Protein 6D4K (pdb70)

Solvent-accessible surface area: 11863 Å² total; per-residue (Å²): 241,51,67,38,51,69,58,17,79,2,71,161,35,59,91,1,0,0,8,13,15,0,19,0,42,5,82,49,84,9,98,70,97,78,67,47,120,36,0,31,167,48,1,90,15,128,14,79,57,82,17,84,24,133,56,85,53,102,83,57,41,28,0,29,14,47,12,69,125,96,4,55,28,121,33,70,0,99,3,34,4,35,113,78,70,18,44,0,92,6,12,50,18,1,21,0,40,0,5,36,81,110,36,5,0,32,0,17,38,67,58,91,77,64,27,38,116,116,77,120,90,63,67,113,83,55,48,144,88,79,56,106,6,41,4,5,0,0,0,5,91,128,78,68,80,3,68,78,24,99,33,28,1,76,45,58,87,114,74,28,82,24,34,0,72,72,48,66,13,75,68,136,52,128,109,21,45,155,46,73,0,36,11,0,2,72,4,8,85,170,18,17,16,1,6,0,0,69,127,10,54,115,13,1,8,108,110,26,50,15,34,6,14,0,4,0,7,91,94,18,3,61,55,0,26,102,32,4,47,53,0,1,3,0,41,2,81,132

Structure (mmCIF, N/CA/C/O backbone):
data_6D4K
#
_entry.id   6D4K
#
_cell.length_a   44.122
_cell.length_b   46.407
_cell.length_c   112.575
_cell.angle_alpha   90.000
_cell.angle_beta   90.000
_cell.angle_gamma   90.000
#
_symmetry.space_group_name_H-M   'P 21 21 21'
#
loop_
_entity.id
_entity.type
_entity.pdbx_description
1 polymer 'Probable L,D-transpeptidase 3'
2 non-polymer 'CALCIUM ION'
3 water water
#
loop_
_atom_site.group_PDB
_atom_site.id
_atom_site.type_symbol
_atom_site.label_atom_id
_atom_site.label_alt_id
_atom_site.label_comp_id
_atom_site.label_asym_id
_atom_site.label_entity_id
_atom_site.label_seq_id
_atom_site.pdbx_PDB_ins_code
_atom_site.Cartn_x
_atom_site.Cartn_y
_atom_site.Cartn_z
_atom_site.occupancy
_atom_site.B_iso_or_equiv
_atom_site.auth_seq_id
_atom_site.auth_comp_id
_atom_site.auth_asym_id
_atom_site.auth_atom_id
_atom_site.pdbx_PDB_model_num
ATOM 1 N N . TYR A 1 24 ? 16.629 6.952 9.457 1.00 50.25 3 TYR A N 1
ATOM 2 C CA . TYR A 1 24 ? 15.213 7.205 9.209 1.00 48.31 3 TYR A CA 1
ATOM 3 C C . TYR A 1 24 ? 14.940 7.549 7.745 1.00 45.26 3 TYR A C 1
ATOM 4 O O . TYR A 1 24 ? 14.008 8.295 7.430 1.00 42.70 3 TYR A O 1
ATOM 13 N N . GLY A 1 25 ? 15.758 6.986 6.853 1.00 41.52 4 GLY A N 1
ATOM 14 C CA . GLY A 1 25 ? 15.569 7.223 5.432 1.00 39.24 4 GLY A CA 1
ATOM 15 C C . GLY A 1 25 ? 14.294 6.612 4.886 1.00 38.95 4 GLY A C 1
ATOM 16 O O . GLY A 1 25 ? 13.751 7.091 3.884 1.00 46.70 4 GLY A O 1
ATOM 17 N N . PHE A 1 26 ? 13.797 5.552 5.525 1.00 29.90 5 PHE A N 1
ATOM 18 C CA . PHE A 1 26 ? 12.554 4.923 5.107 1.00 25.60 5 PHE A CA 1
ATOM 19 C C . PHE A 1 26 ? 11.372 5.327 5.979 1.00 26.27 5 PHE A C 1
ATOM 20 O O . PHE A 1 26 ? 10.360 4.621 5.999 1.00 27.52 5 PHE A O 1
ATOM 28 N N . ALA A 1 27 ? 11.475 6.457 6.685 1.00 23.40 6 ALA A N 1
ATOM 29 C CA . ALA A 1 27 ? 10.372 6.949 7.503 1.00 24.27 6 ALA A CA 1
ATOM 30 C C . ALA A 1 27 ? 9.128 7.165 6.650 1.00 22.07 6 ALA A C 1
ATOM 31 O O . ALA A 1 27 ? 9.175 7.842 5.618 1.00 21.63 6 ALA A O 1
ATOM 33 N N . VAL A 1 28 ? 8.009 6.609 7.100 1.00 23.13 7 VAL A N 1
ATOM 34 C CA . VAL A 1 28 ? 6.739 6.694 6.386 1.00 23.17 7 VAL A CA 1
ATOM 35 C C . VAL A 1 28 ? 5.935 7.878 6.911 1.00 24.08 7 VAL A C 1
ATOM 36 O O . VAL A 1 28 ? 5.613 7.952 8.104 1.00 28.09 7 VAL A O 1
ATOM 40 N N . ALA A 1 29 ? 5.586 8.795 6.010 1.00 23.87 8 ALA A N 1
ATOM 41 C CA . ALA A 1 29 ? 4.765 9.928 6.411 1.00 24.29 8 ALA A CA 1
ATOM 42 C C . ALA A 1 29 ? 3.313 9.505 6.566 1.00 23.01 8 ALA A C 1
ATOM 43 O O . ALA A 1 29 ? 2.654 9.863 7.553 1.00 25.38 8 ALA A O 1
ATOM 45 N N . SER A 1 30 ? 2.803 8.726 5.614 1.00 21.84 9 SER A N 1
ATOM 46 C CA . SER A 1 30 ? 1.376 8.444 5.586 1.00 22.00 9 SER A CA 1
ATOM 47 C C . SER A 1 30 ? 1.107 7.249 4.684 1.00 18.92 9 SER A C 1
ATOM 48 O O . SER A 1 30 ? 1.937 6.876 3.853 1.00 19.35 9 SER A O 1
ATOM 51 N N . VAL A 1 31 ? -0.091 6.682 4.845 1.00 18.73 10 VAL A N 1
ATOM 52 C CA . VAL A 1 31 ? -0.531 5.516 4.102 1.00 18.81 10 VAL A CA 1
ATOM 53 C C . VAL A 1 31 ? -1.960 5.747 3.646 1.00 19.31 10 VAL A C 1
ATOM 54 O O . VAL A 1 31 ? -2.775 6.298 4.398 1.00 20.81 10 VAL A O 1
ATOM 58 N N . LEU A 1 32 ? -2.266 5.315 2.420 1.00 18.09 11 LEU A N 1
ATOM 59 C CA . LEU A 1 32 ? -3.651 5.205 1.961 1.00 19.33 11 LEU A CA 1
ATOM 60 C C . LEU A 1 32 ? -3.936 3.723 1.776 1.00 18.33 11 LEU A C 1
ATOM 61 O O . LEU A 1 32 ? -3.045 2.977 1.368 1.00 18.64 11 LEU A O 1
ATOM 66 N N . PRO A 1 33 ? -5.178 3.277 2.044 1.00 17.55 12 PRO A N 1
ATOM 67 C CA . PRO A 1 33 ? -6.332 4.015 2.575 1.00 16.70 12 PRO A CA 1
ATOM 68 C C . PRO A 1 33 ? -6.094 4.604 3.981 1.00 18.04 12 PRO A C 1
ATOM 69 O O . PRO A 1 33 ? -5.323 4.030 4.762 1.00 19.25 12 PRO A O 1
ATOM 73 N N . THR A 1 34 ? -6.722 5.751 4.275 1.00 19.09 13 THR A N 1
ATOM 74 C CA . THR A 1 34 ? -6.666 6.296 5.624 1.00 20.21 13 THR A CA 1
ATOM 75 C C . THR A 1 34 ? -7.448 5.400 6.584 1.00 17.63 13 THR A C 1
ATOM 76 O O . THR A 1 34 ? -8.269 4.574 6.175 1.00 18.06 13 THR A O 1
ATOM 80 N N . ARG A 1 35 ? -7.228 5.604 7.881 1.00 20.22 14 ARG A N 1
ATOM 81 C CA . ARG A 1 35 ? -7.897 4.772 8.874 1.00 20.71 14 ARG A CA 1
ATOM 82 C C . ARG A 1 35 ? -9.410 4.941 8.764 1.00 20.36 14 ARG A C 1
ATOM 83 O O . ARG A 1 35 ? -9.936 6.057 8.867 1.00 23.12 14 ARG A O 1
ATOM 91 N N . GLY A 1 36 ? -10.107 3.836 8.527 1.00 19.26 15 GLY A N 1
ATOM 92 C CA . GLY A 1 36 ? -11.548 3.842 8.445 1.00 21.27 15 GLY A CA 1
ATOM 93 C C . GLY A 1 36 ? -12.115 4.304 7.120 1.00 20.75 15 GLY A C 1
ATOM 94 O O . GLY A 1 36 ? -13.339 4.425 7.000 1.00 23.54 15 GLY A O 1
ATOM 95 N N . GLN A 1 37 ? -11.273 4.575 6.128 1.00 18.37 16 GLN A N 1
ATOM 96 C CA . GLN A 1 37 ? -11.746 4.998 4.819 1.00 16.98 16 GLN A CA 1
ATOM 97 C C . GLN A 1 37 ? -12.544 3.878 4.163 1.00 16.21 16 GLN A C 1
ATOM 98 O O . GLN A 1 37 ? -12.233 2.694 4.336 1.00 17.48 16 GLN A O 1
ATOM 104 N N . VAL A 1 38 ? -13.588 4.259 3.422 1.00 18.09 17 VAL A N 1
ATOM 105 C CA . VAL A 1 38 ? -14.385 3.332 2.626 1.00 16.58 17 VAL A CA 1
ATOM 106 C C . VAL A 1 38 ? -13.888 3.394 1.189 1.00 15.30 17 VAL A C 1
ATOM 107 O O . VAL A 1 38 ? -13.922 4.462 0.558 1.00 16.23 17 VAL A O 1
ATOM 111 N N . VAL A 1 39 ? -13.434 2.249 0.666 1.00 15.72 18 VAL A N 1
ATOM 112 C CA . VAL A 1 39 ? -12.785 2.189 -0.638 1.00 15.96 18 VAL A CA 1
ATOM 113 C C . VAL A 1 39 ? -13.344 1.041 -1.483 1.00 14.04 18 VAL A C 1
ATOM 114 O O . VAL A 1 39 ? -13.935 0.081 -0.974 1.00 14.41 18 VAL A O 1
ATOM 118 N N . GLY A 1 40 ? -13.133 1.139 -2.799 1.00 14.57 19 GLY A N 1
ATOM 119 C CA . GLY A 1 40 ? -13.448 0.061 -3.720 1.00 14.92 19 GLY A CA 1
ATOM 120 C C . GLY A 1 40 ? -12.514 -1.129 -3.546 1.00 15.34 19 GLY A C 1
ATOM 121 O O . GLY A 1 40 ? -11.468 -1.074 -2.900 1.00 15.57 19 GLY A O 1
ATOM 122 N N . VAL A 1 41 ? -12.904 -2.240 -4.177 1.00 15.17 20 VAL A N 1
ATOM 123 C CA . VAL A 1 41 ? -12.360 -3.549 -3.805 1.00 15.83 20 VAL A CA 1
ATOM 124 C C . VAL A 1 41 ? -11.008 -3.867 -4.423 1.00 15.57 20 VAL A C 1
ATOM 125 O O . VAL A 1 41 ? -10.456 -4.937 -4.152 1.00 17.86 20 VAL A O 1
ATOM 129 N N . ALA A 1 42 ? -10.430 -2.965 -5.216 1.00 15.28 21 ALA A N 1
ATOM 130 C CA . ALA A 1 42 ? -9.062 -3.142 -5.686 1.00 16.84 21 ALA A CA 1
ATOM 131 C C . ALA A 1 42 ? -8.157 -2.002 -5.235 1.00 16.16 21 ALA A C 1
ATOM 132 O O . ALA A 1 42 ? -7.101 -1.775 -5.836 1.00 17.01 21 ALA A O 1
ATOM 134 N N . HIS A 1 43 ? -8.523 -1.290 -4.174 1.00 14.50 22 HIS A N 1
ATOM 135 C CA . HIS A 1 43 ? -7.748 -0.111 -3.799 1.00 15.42 22 HIS A CA 1
ATOM 136 C C . HIS A 1 43 ? -6.327 -0.515 -3.404 1.00 14.95 22 HIS A C 1
ATOM 137 O O . HIS A 1 43 ? -6.154 -1.408 -2.568 1.00 15.94 22 HIS A O 1
ATOM 144 N N . PRO A 1 44 ? -5.297 0.117 -3.959 1.00 13.94 23 PRO A N 1
ATOM 145 C CA . PRO A 1 44 ? -3.928 -0.209 -3.549 1.00 15.36 23 PRO A CA 1
ATOM 146 C C . PRO A 1 44 ? -3.605 0.352 -2.172 1.00 14.47 23 PRO A C 1
ATOM 147 O O . PRO A 1 44 ? -4.303 1.204 -1.618 1.00 16.40 23 PRO A O 1
ATOM 151 N N . VAL A 1 45 ? -2.507 -0.137 -1.616 1.00 14.87 24 VAL A N 1
ATOM 152 C CA . VAL A 1 45 ? -1.940 0.426 -0.400 1.00 14.35 24 VAL A CA 1
ATOM 153 C C . VAL A 1 45 ? -0.819 1.370 -0.824 1.00 15.73 24 VAL A C 1
ATOM 154 O O . VAL A 1 45 ? 0.179 0.939 -1.413 1.00 17.27 24 VAL A O 1
ATOM 158 N N . VAL A 1 46 ? -0.986 2.656 -0.555 1.00 16.34 25 VAL A N 1
ATOM 159 C CA . VAL A 1 46 ? -0.086 3.686 -1.071 1.00 16.72 25 VAL A CA 1
ATOM 160 C C . VAL A 1 46 ? 0.718 4.250 0.096 1.00 17.23 25 VAL A C 1
ATOM 161 O O . VAL A 1 46 ? 0.147 4.803 1.045 1.00 17.62 25 VAL A O 1
ATOM 165 N N . VAL A 1 47 ? 2.036 4.114 0.020 1.00 16.99 26 VAL A N 1
ATOM 166 C CA . VAL A 1 47 ? 2.933 4.464 1.107 1.00 17.10 26 VAL A CA 1
ATOM 167 C C . VAL A 1 47 ? 3.727 5.699 0.678 1.00 17.81 26 VAL A C 1
ATOM 168 O O . VAL A 1 47 ? 4.441 5.666 -0.329 1.00 18.42 26 VAL A O 1
ATOM 172 N N . THR A 1 48 ? 3.594 6.790 1.431 1.00 17.93 27 THR A N 1
ATOM 173 C CA . THR A 1 48 ? 4.296 8.039 1.144 1.00 18.41 27 THR A CA 1
ATOM 174 C C . THR A 1 48 ? 5.410 8.209 2.164 1.00 19.14 27 THR A C 1
ATOM 175 O O . THR A 1 48 ? 5.159 8.178 3.376 1.00 21.47 27 THR A O 1
ATOM 179 N N . PHE A 1 49 ? 6.629 8.379 1.670 1.00 18.34 28 PHE A N 1
ATOM 180 C CA . PHE A 1 49 ? 7.801 8.519 2.521 1.00 18.59 28 PHE A CA 1
ATOM 181 C C . PHE A 1 49 ? 8.065 9.978 2.882 1.00 18.24 28 PHE A C 1
ATOM 182 O O . PHE A 1 49 ? 7.730 10.895 2.131 1.00 19.23 28 PHE A O 1
ATOM 190 N N A SER A 1 50 ? 8.684 10.155 4.053 0.34 19.54 29 SER A N 1
ATOM 191 N N C SER A 1 50 ? 8.683 10.192 4.045 0.66 18.07 29 SER A N 1
ATOM 192 C CA A SER A 1 50 ? 9.056 11.467 4.570 0.34 20.12 29 SER A CA 1
ATOM 193 C CA C SER A 1 50 ? 8.966 11.562 4.472 0.66 20.11 29 SER A CA 1
ATOM 194 C C A SER A 1 50 ? 10.005 12.195 3.627 0.34 18.71 29 SER A C 1
ATOM 195 C C C SER A 1 50 ? 9.996 12.232 3.575 0.66 18.50 29 SER A C 1
ATOM 196 O O A SER A 1 50 ? 9.942 13.423 3.515 0.34 18.13 29 SER A O 1
ATOM 197 O O C SER A 1 50 ? 9.985 13.457 3.447 0.66 18.26 29 SER A O 1
ATOM 202 N N . ALA A 1 51 ? 10.877 11.463 2.940 1.00 19.21 30 ALA A N 1
ATOM 203 C CA . ALA A 1 51 ? 11.862 12.025 2.026 1.00 19.56 30 ALA A CA 1
ATOM 204 C C . ALA A 1 51 ? 12.057 11.103 0.827 1.00 20.13 30 ALA A C 1
ATOM 205 O O . ALA A 1 51 ? 11.862 9.890 0.939 1.00 20.20 30 ALA A O 1
ATOM 207 N N . PRO A 1 52 ? 12.440 11.654 -0.317 1.00 21.44 31 PRO A N 1
ATOM 208 C CA . PRO A 1 52 ? 12.670 10.814 -1.500 1.00 21.40 31 PRO A CA 1
ATOM 209 C C . PRO A 1 52 ? 13.724 9.744 -1.266 1.00 20.69 31 PRO A C 1
ATOM 210 O O . PRO A 1 52 ? 14.729 9.955 -0.581 1.00 21.29 31 PRO A O 1
ATOM 214 N N . ILE A 1 53 ? 13.485 8.581 -1.866 1.00 19.65 32 ILE A N 1
ATOM 215 C CA . ILE A 1 53 ? 14.472 7.519 -1.939 1.00 20.88 32 ILE A CA 1
ATOM 216 C C . ILE A 1 53 ? 14.948 7.508 -3.380 1.00 29.50 32 ILE A C 1
ATOM 217 O O . ILE A 1 53 ? 14.333 6.884 -4.253 1.00 34.53 32 ILE A O 1
ATOM 222 N N . THR A 1 54 ? 16.027 8.235 -3.647 1.00 32.28 33 THR A N 1
ATOM 223 C CA . THR A 1 54 ? 16.448 8.433 -5.025 1.00 34.24 33 THR A CA 1
ATOM 224 C C . THR A 1 54 ? 17.309 7.300 -5.553 1.00 34.82 33 THR A C 1
ATOM 225 O O . THR A 1 54 ? 17.462 7.182 -6.772 1.00 41.05 33 THR A O 1
ATOM 229 N N . ASN A 1 55 ? 17.861 6.463 -4.674 1.00 28.64 34 ASN A N 1
ATOM 230 C CA . ASN A 1 55 ? 18.716 5.365 -5.095 1.00 24.66 34 ASN A CA 1
ATOM 231 C C . ASN A 1 55 ? 17.828 4.156 -5.357 1.00 23.47 34 ASN A C 1
ATOM 232 O O . ASN A 1 55 ? 17.299 3.569 -4.394 1.00 22.97 34 ASN A O 1
ATOM 237 N N . PRO A 1 56 ? 17.635 3.749 -6.616 1.00 24.33 35 PRO A N 1
ATOM 238 C CA . PRO A 1 56 ? 16.789 2.577 -6.891 1.00 25.07 35 PRO A CA 1
ATOM 239 C C . PRO A 1 56 ? 17.256 1.328 -6.186 1.00 24.04 35 PRO A C 1
ATOM 240 O O . PRO A 1 56 ? 16.436 0.445 -5.914 1.00 22.86 35 PRO A O 1
ATOM 244 N N . ALA A 1 57 ? 18.553 1.218 -5.887 1.00 23.63 36 ALA A N 1
ATOM 245 C CA . ALA A 1 57 ? 19.023 0.015 -5.218 1.00 24.92 36 ALA A CA 1
ATOM 246 C C . ALA A 1 57 ? 18.540 -0.046 -3.777 1.00 25.73 36 ALA A C 1
ATOM 247 O O . ALA A 1 57 ? 18.393 -1.142 -3.225 1.00 35.66 36 ALA A O 1
ATOM 249 N N . ASN A 1 58 ? 18.269 1.107 -3.156 1.00 20.01 37 ASN A N 1
ATOM 250 C CA . ASN A 1 58 ? 17.731 1.105 -1.800 1.00 21.96 37 ASN A CA 1
ATOM 251 C C . ASN A 1 58 ? 16.241 0.799 -1.750 1.00 20.50 37 ASN A C 1
ATOM 252 O O . ASN A 1 58 ? 15.703 0.602 -0.655 1.00 21.88 37 ASN A O 1
ATOM 257 N N . ARG A 1 59 ? 15.566 0.743 -2.900 1.00 23.27 38 ARG A N 1
ATOM 258 C CA . ARG A 1 59 ? 14.121 0.554 -2.875 1.00 21.80 38 ARG A CA 1
ATOM 259 C C . ARG A 1 59 ? 13.731 -0.829 -2.375 1.00 20.99 38 ARG A C 1
ATOM 260 O O . ARG A 1 59 ? 12.655 -0.988 -1.799 1.00 20.20 38 ARG A O 1
ATOM 268 N N . HIS A 1 60 ? 14.581 -1.835 -2.567 1.00 22.20 39 HIS A N 1
ATOM 269 C CA . HIS A 1 60 ? 14.239 -3.154 -2.052 1.00 24.86 39 HIS A CA 1
ATOM 270 C C . HIS A 1 60 ? 14.247 -3.170 -0.530 1.00 22.21 39 HIS A C 1
ATOM 271 O O . HIS A 1 60 ? 13.355 -3.757 0.096 1.00 22.79 39 HIS A O 1
ATOM 278 N N . ALA A 1 61 ? 15.229 -2.513 0.085 1.00 20.88 40 ALA A N 1
ATOM 279 C CA . ALA A 1 61 ? 15.217 -2.39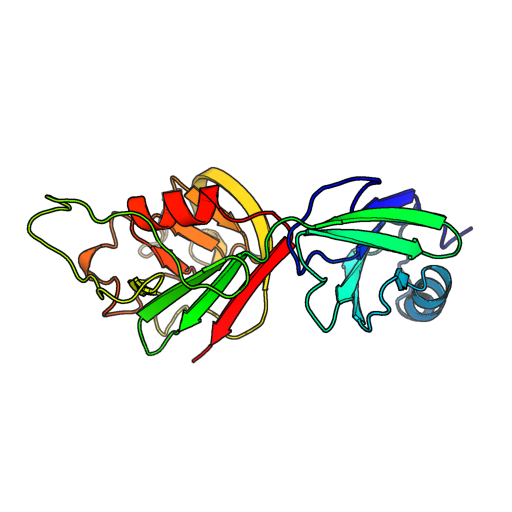9 1.535 1.00 19.04 40 ALA A CA 1
ATOM 280 C C . ALA A 1 61 ? 14.024 -1.571 2.007 1.00 17.95 40 ALA A C 1
ATOM 281 O O . ALA A 1 61 ? 13.411 -1.885 3.033 1.00 19.52 40 ALA A O 1
ATOM 283 N N . ALA A 1 62 ? 13.673 -0.513 1.271 1.00 18.32 41 ALA A N 1
ATOM 284 C CA . ALA A 1 62 ? 12.494 0.275 1.639 1.00 17.81 41 ALA A CA 1
ATOM 285 C C . ALA A 1 62 ? 11.223 -0.579 1.565 1.00 18.36 41 ALA A C 1
ATOM 286 O O . ALA A 1 62 ? 10.385 -0.524 2.467 1.00 18.96 41 ALA A O 1
ATOM 288 N N . GLU A 1 63 ? 11.086 -1.397 0.514 1.00 18.73 42 GLU A N 1
ATOM 289 C CA . GLU A 1 63 ? 9.917 -2.269 0.378 1.00 18.04 42 GLU A CA 1
ATOM 290 C C . GLU A 1 63 ? 9.799 -3.236 1.551 1.00 19.18 42 GLU A C 1
ATOM 291 O O . GLU A 1 63 ? 8.696 -3.500 2.044 1.00 21.64 42 GLU A O 1
ATOM 297 N N . ARG A 1 64 ? 10.925 -3.751 2.029 1.00 20.13 43 ARG A N 1
ATOM 298 C CA . ARG A 1 64 ? 10.884 -4.641 3.183 1.00 21.95 43 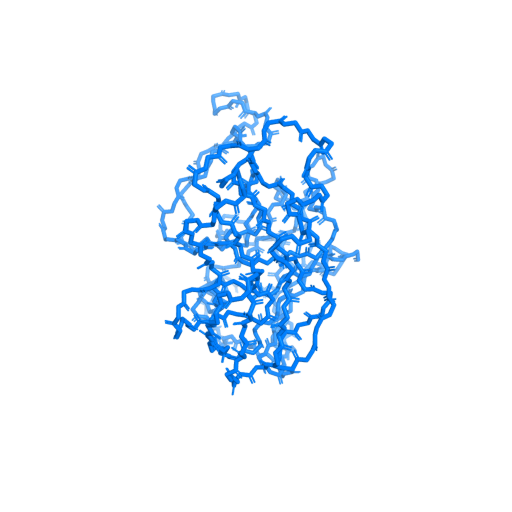ARG A CA 1
ATOM 299 C C . ARG A 1 64 ? 10.486 -3.882 4.442 1.00 22.24 43 ARG A C 1
ATOM 300 O O . ARG A 1 64 ? 9.727 -4.396 5.274 1.00 24.30 43 ARG A O 1
ATOM 308 N N . ALA A 1 65 ? 10.941 -2.628 4.565 1.00 19.83 44 ALA A N 1
ATOM 309 C CA . ALA A 1 65 ? 10.602 -1.841 5.741 1.00 21.12 44 ALA A CA 1
ATOM 310 C C . ALA A 1 65 ? 9.114 -1.523 5.789 1.00 19.54 44 ALA A C 1
ATOM 311 O O . ALA A 1 65 ? 8.564 -1.335 6.879 1.00 24.22 44 ALA A O 1
ATOM 313 N N . VAL A 1 66 ? 8.444 -1.483 4.635 1.00 19.09 45 VAL A N 1
ATOM 314 C CA . VAL A 1 66 ? 7.030 -1.124 4.576 1.00 19.34 45 VAL A CA 1
ATOM 315 C C . VAL A 1 66 ? 6.196 -2.337 4.172 1.00 20.29 45 VAL A C 1
ATOM 316 O O . VAL A 1 66 ? 5.115 -2.207 3.595 1.00 20.13 45 VAL A O 1
ATOM 320 N N . GLU A 1 67 ? 6.698 -3.527 4.488 1.00 22.15 46 GLU A N 1
ATOM 321 C CA . GLU A 1 67 ? 6.018 -4.789 4.229 1.00 22.16 46 GLU A CA 1
ATOM 322 C C . GLU A 1 67 ? 4.531 -4.695 4.550 1.00 20.96 46 GLU A C 1
ATOM 323 O O . GLU A 1 67 ? 4.144 -4.293 5.654 1.00 23.26 46 GLU A O 1
ATOM 329 N N . VAL A 1 68 ? 3.686 -5.029 3.579 1.00 19.95 47 VAL A N 1
ATOM 330 C CA . VAL A 1 68 ? 2.241 -4.916 3.755 1.00 21.05 47 VAL A CA 1
ATOM 331 C C . VAL A 1 68 ? 1.686 -6.245 4.259 1.00 19.77 47 VAL A C 1
ATOM 332 O O . VAL A 1 68 ? 1.818 -7.282 3.596 1.00 22.66 47 VAL A O 1
ATOM 336 N N . LYS A 1 69 ? 1.049 -6.222 5.431 1.00 20.68 48 LYS A N 1
ATOM 337 C CA . LYS A 1 69 ? 0.438 -7.410 6.018 1.00 23.34 48 LYS A CA 1
ATOM 338 C C . LYS A 1 69 ? -1.027 -7.101 6.287 1.00 20.57 48 LYS A C 1
ATOM 339 O O . LYS A 1 69 ? -1.349 -6.295 7.166 1.00 23.59 48 LYS A O 1
ATOM 345 N N . SER A 1 70 ? -1.907 -7.720 5.518 1.00 20.38 49 SER A N 1
ATOM 346 C CA . SER A 1 70 ? -3.339 -7.492 5.624 1.00 20.41 49 SER A CA 1
ATOM 347 C C . SER A 1 70 ? -4.034 -8.703 6.246 1.00 19.66 49 SER A C 1
ATOM 348 O O . SER A 1 70 ? -3.544 -9.841 6.218 1.00 20.15 49 SER A O 1
ATOM 351 N N . THR A 1 71 ? -5.199 -8.435 6.820 1.00 20.54 50 THR A N 1
ATOM 352 C CA . THR A 1 71 ? -6.099 -9.479 7.282 1.00 23.44 50 THR A CA 1
ATOM 353 C C . THR A 1 71 ? -7.444 -9.162 6.619 1.00 21.78 50 THR A C 1
ATOM 354 O O . THR A 1 71 ? -8.027 -8.110 6.882 1.00 24.72 50 THR A O 1
ATOM 358 N N . PRO A 1 72 ? -7.921 -10.025 5.712 1.00 23.04 51 PRO A N 1
ATOM 359 C CA . PRO A 1 72 ? -7.359 -11.319 5.303 1.00 21.70 51 PRO A CA 1
ATOM 360 C C . PRO A 1 72 ? -6.033 -11.182 4.560 1.00 19.01 51 PRO A C 1
ATOM 361 O O . PRO A 1 72 ? -5.765 -10.130 3.980 1.00 19.67 51 PRO A O 1
ATOM 365 N N . ALA A 1 73 ? -5.231 -12.245 4.563 1.00 18.84 52 ALA A N 1
ATOM 366 C CA . ALA A 1 73 ? -3.952 -12.223 3.871 1.00 17.98 52 ALA A CA 1
ATOM 367 C C . ALA A 1 73 ? -4.163 -11.973 2.382 1.00 17.67 52 ALA A C 1
ATOM 368 O O . ALA A 1 73 ? -5.156 -12.413 1.791 1.00 19.43 52 ALA A O 1
ATOM 370 N N . MET A 1 74 ? -3.224 -11.250 1.778 1.00 18.80 53 MET A N 1
ATOM 371 C CA . MET A 1 74 ? -3.302 -10.854 0.378 1.00 17.28 53 MET A CA 1
ATOM 372 C C . MET A 1 74 ? -1.872 -10.739 -0.126 1.00 17.76 53 MET A C 1
ATOM 373 O O . MET A 1 74 ? -1.020 -10.167 0.564 1.00 18.61 53 MET A O 1
ATOM 378 N N . THR A 1 75 ? -1.604 -11.299 -1.302 1.00 18.45 54 THR A N 1
ATOM 379 C CA . THR A 1 75 ? -0.350 -11.058 -2.001 1.00 18.88 54 THR A CA 1
ATOM 380 C C . THR A 1 75 ? -0.485 -9.831 -2.910 1.00 18.58 54 THR A C 1
ATOM 381 O O . THR A 1 75 ? -1.582 -9.460 -3.332 1.00 19.13 54 THR A O 1
ATOM 385 N N . GLY A 1 76 ? 0.652 -9.192 -3.192 1.00 19.35 55 GLY A N 1
ATOM 386 C CA . GLY A 1 76 ? 0.657 -8.009 -4.027 1.00 18.96 55 GLY A CA 1
ATOM 387 C C . GLY A 1 76 ? 2.040 -7.673 -4.539 1.00 19.16 55 GLY A C 1
ATOM 388 O O . GLY A 1 76 ? 3.011 -8.396 -4.311 1.00 20.94 55 GLY A O 1
ATOM 389 N N . LYS A 1 77 ? 2.113 -6.564 -5.266 1.00 20.24 56 LYS A N 1
ATOM 390 C CA . LYS A 1 77 ? 3.357 -6.153 -5.903 1.00 20.34 56 LYS A CA 1
ATOM 391 C C . LYS A 1 77 ? 3.570 -4.657 -5.707 1.00 19.01 56 LYS A C 1
ATOM 392 O O . LYS A 1 77 ? 2.631 -3.874 -5.840 1.00 18.52 56 LYS A O 1
ATOM 398 N N . PHE A 1 78 ? 4.812 -4.264 -5.435 1.00 19.31 57 PHE A N 1
ATOM 399 C CA . PHE A 1 78 ? 5.151 -2.859 -5.266 1.00 19.17 57 PHE A CA 1
ATOM 400 C C . PHE A 1 78 ? 5.434 -2.195 -6.609 1.00 19.00 57 PHE A C 1
ATOM 401 O O . PHE A 1 78 ? 6.110 -2.765 -7.472 1.00 22.45 57 PHE A O 1
ATOM 409 N N . GLU A 1 79 ? 4.910 -0.978 -6.772 1.00 19.51 58 GLU A N 1
ATOM 410 C CA . GLU A 1 79 ? 5.206 -0.126 -7.920 1.00 21.28 58 GLU A CA 1
ATOM 411 C C . GLU A 1 79 ? 5.552 1.257 -7.397 1.00 19.08 58 GLU A C 1
ATOM 412 O O . GLU A 1 79 ? 4.787 1.835 -6.622 1.00 19.82 58 GLU A O 1
ATOM 418 N N . TRP A 1 80 ? 6.690 1.793 -7.816 1.00 18.66 59 TRP A N 1
ATOM 419 C CA . TRP A 1 80 ? 7.107 3.117 -7.377 1.00 21.34 59 TRP A CA 1
ATOM 420 C C . TRP A 1 80 ? 6.459 4.177 -8.263 1.00 23.55 59 TRP A C 1
ATOM 421 O O . TRP A 1 80 ? 6.646 4.175 -9.483 1.00 26.36 59 TRP A O 1
ATOM 432 N N . LEU A 1 81 ? 5.669 5.059 -7.645 1.00 22.21 60 LEU A N 1
ATOM 433 C CA . LEU A 1 81 ? 5.013 6.147 -8.367 1.00 24.66 60 LEU A CA 1
ATOM 434 C C . LEU A 1 81 ? 5.859 7.412 -8.423 1.00 27.17 60 LEU A C 1
ATOM 435 O O . LEU A 1 81 ? 5.716 8.208 -9.359 1.00 30.38 60 LEU A O 1
ATOM 440 N N . ASP A 1 82 ? 6.720 7.610 -7.431 1.00 27.91 61 ASP A N 1
ATOM 441 C CA . ASP A 1 82 ? 7.641 8.734 -7.340 1.00 27.22 61 ASP A CA 1
ATOM 442 C C . ASP A 1 82 ? 8.768 8.270 -6.428 1.00 27.18 61 ASP A C 1
ATOM 443 O O . ASP A 1 82 ? 8.704 7.178 -5.860 1.00 25.55 61 ASP A O 1
ATOM 448 N N . ASN A 1 83 ? 9.805 9.105 -6.288 1.00 27.45 62 ASN A N 1
ATOM 449 C CA . ASN A 1 83 ? 10.910 8.759 -5.394 1.00 26.56 62 ASN A CA 1
ATOM 450 C C . ASN A 1 83 ? 10.456 8.600 -3.959 1.00 22.23 62 ASN A C 1
ATOM 451 O O . ASN A 1 83 ? 11.147 7.947 -3.169 1.00 22.56 62 ASN A O 1
ATOM 456 N N . ASP A 1 84 ? 9.311 9.178 -3.600 1.00 21.97 63 ASP A N 1
ATOM 457 C CA . ASP A 1 84 ? 8.820 9.124 -2.231 1.00 20.67 63 ASP A CA 1
ATOM 458 C C . ASP A 1 84 ? 7.454 8.470 -2.106 1.00 19.04 63 ASP A C 1
ATOM 459 O O . ASP A 1 84 ? 6.803 8.627 -1.063 1.00 20.04 63 ASP A O 1
ATOM 464 N N . VAL A 1 85 ? 6.975 7.779 -3.145 1.00 18.24 64 VAL A N 1
ATOM 465 C CA . VAL A 1 85 ? 5.677 7.114 -3.088 1.00 19.68 64 VAL A CA 1
ATOM 466 C C . VAL A 1 85 ? 5.805 5.737 -3.714 1.00 18.84 64 VAL A C 1
ATOM 467 O O . VAL A 1 85 ? 6.128 5.617 -4.901 1.00 19.92 64 VAL A O 1
ATOM 471 N N . VAL A 1 86 ? 5.514 4.698 -2.937 1.00 17.12 65 VAL A N 1
ATOM 472 C CA . VAL A 1 86 ? 5.408 3.345 -3.473 1.00 16.15 65 VAL A CA 1
ATOM 473 C C . VAL A 1 86 ? 3.999 2.839 -3.198 1.00 16.55 65 VAL A C 1
ATOM 474 O O . VAL A 1 86 ? 3.457 3.033 -2.106 1.00 16.71 65 VAL A O 1
ATOM 478 N N . GLN A 1 87 ? 3.387 2.217 -4.191 1.00 18.39 66 GLN A N 1
ATOM 479 C CA . GLN A 1 87 ? 2.082 1.620 -3.976 1.00 17.61 66 GLN A CA 1
ATOM 480 C C . GLN A 1 87 ? 2.183 0.110 -4.063 1.00 19.40 66 GLN A C 1
ATOM 481 O O . GLN A 1 87 ? 2.990 -0.431 -4.827 1.00 19.02 66 GLN A O 1
ATOM 487 N N . TRP A 1 88 ? 1.373 -0.556 -3.261 1.00 17.04 67 TRP A N 1
ATOM 488 C CA . TRP A 1 88 ? 1.327 -2.011 -3.219 1.00 17.41 67 TRP A CA 1
ATOM 489 C C . TRP A 1 88 ? -0.008 -2.402 -3.832 1.00 16.29 67 TRP A C 1
ATOM 490 O O . TRP A 1 88 ? -1.068 -2.062 -3.297 1.00 16.75 67 TRP A O 1
ATOM 501 N N . VAL A 1 89 ? 0.051 -3.077 -4.971 1.00 17.72 68 VAL A N 1
ATOM 502 C CA . VAL A 1 89 ? -1.125 -3.424 -5.763 1.00 17.56 68 VAL A CA 1
ATOM 503 C C . VAL A 1 89 ? -1.527 -4.844 -5.392 1.00 17.40 68 VAL A C 1
ATOM 504 O O . VAL A 1 89 ? -0.754 -5.781 -5.652 1.00 18.31 68 VAL A O 1
ATOM 508 N N . PRO A 1 90 ? -2.703 -5.064 -4.800 1.00 16.72 69 PRO A N 1
ATOM 509 C CA . PRO A 1 90 ? -3.107 -6.435 -4.460 1.00 16.43 69 PRO A CA 1
ATOM 510 C C . PRO A 1 90 ? -3.294 -7.281 -5.707 1.00 17.37 69 PRO A C 1
ATOM 511 O O . PRO A 1 90 ? -3.798 -6.811 -6.728 1.00 18.58 69 PRO A O 1
ATOM 515 N N . ASP A 1 91 ? -2.910 -8.554 -5.603 1.00 17.63 70 ASP A N 1
ATOM 516 C CA . ASP A 1 91 ? -3.052 -9.452 -6.738 1.00 19.37 70 ASP A CA 1
ATOM 517 C C . ASP A 1 91 ? -4.501 -9.873 -6.969 1.00 19.69 70 ASP A C 1
ATOM 518 O O . ASP A 1 91 ? -4.834 -10.364 -8.058 1.00 23.93 70 ASP A O 1
ATOM 523 N N . ARG A 1 92 ? -5.353 -9.726 -5.961 1.00 18.83 71 ARG A N 1
ATOM 524 C CA . ARG A 1 92 ? -6.752 -10.123 -6.006 1.00 18.49 71 ARG A CA 1
ATOM 525 C C . ARG A 1 92 ? -7.567 -8.971 -5.447 1.00 18.63 71 ARG A C 1
ATOM 526 O O . ARG A 1 92 ? -7.011 -8.031 -4.881 1.00 20.60 71 ARG A O 1
ATOM 534 N N . PHE A 1 93 ? -8.882 -9.040 -5.594 1.00 18.78 72 PHE A N 1
ATOM 535 C CA . PHE A 1 93 ? -9.751 -8.040 -4.993 1.00 19.48 72 PHE A CA 1
ATOM 536 C C . PHE A 1 93 ? -9.902 -8.302 -3.500 1.00 17.49 72 PHE A C 1
ATOM 537 O O . PHE A 1 93 ? -9.989 -9.456 -3.064 1.00 19.29 72 PHE A O 1
ATOM 545 N N . TRP A 1 94 ? -9.938 -7.225 -2.716 1.00 17.88 73 TRP A N 1
ATOM 546 C CA . TRP A 1 94 ? -10.335 -7.320 -1.324 1.00 17.87 73 TRP A CA 1
ATOM 547 C C . TRP A 1 94 ? -11.764 -7.852 -1.251 1.00 17.65 73 TRP A C 1
ATOM 548 O O . TRP A 1 94 ? -12.567 -7.608 -2.157 1.00 19.47 73 TRP A O 1
ATOM 559 N N . PRO A 1 95 ? -12.132 -8.514 -0.151 1.00 18.44 74 PRO A N 1
ATOM 560 C CA . PRO A 1 95 ? -13.549 -8.853 0.044 1.00 19.08 74 PRO A CA 1
ATOM 561 C C . PRO A 1 95 ? -14.365 -7.576 0.183 1.00 18.10 74 PRO A C 1
ATOM 562 O O . PRO A 1 95 ? -13.915 -6.601 0.791 1.00 19.34 74 PRO A O 1
ATOM 566 N N . ALA A 1 96 ? -15.555 -7.583 -0.414 1.00 18.61 75 ALA A N 1
ATOM 567 C CA . ALA A 1 96 ? -16.477 -6.460 -0.336 1.00 19.77 75 ALA A CA 1
ATOM 568 C C . ALA A 1 96 ? -17.129 -6.390 1.043 1.00 18.62 75 ALA A C 1
ATOM 569 O O . ALA A 1 96 ? -17.164 -7.370 1.797 1.00 20.68 75 ALA A O 1
ATOM 571 N N . HIS A 1 97 ? -17.660 -5.208 1.369 1.00 18.88 76 HIS A N 1
ATOM 572 C CA . HIS A 1 97 ? -18.462 -5.017 2.586 1.00 19.39 76 HIS A CA 1
ATOM 573 C C . HIS A 1 97 ? -17.727 -5.477 3.841 1.00 20.92 76 HIS A C 1
ATOM 574 O O . HIS A 1 97 ? -18.321 -6.026 4.770 1.00 23.92 76 HIS A O 1
ATOM 581 N N . SER A 1 98 ? -16.422 -5.236 3.883 1.00 19.80 77 SER A N 1
ATOM 582 C CA . SER A 1 98 ? -15.590 -5.800 4.936 1.00 20.10 77 SER A CA 1
ATOM 583 C C . SER A 1 98 ? -14.728 -4.728 5.586 1.00 20.85 77 SER A C 1
ATOM 584 O O . SER A 1 98 ? -14.541 -3.635 5.050 1.00 20.97 77 SER A O 1
ATOM 587 N N . THR A 1 99 ? -14.173 -5.077 6.739 1.00 21.16 78 THR A N 1
ATOM 588 C CA . THR A 1 99 ? -13.096 -4.319 7.360 1.00 21.42 78 THR A CA 1
ATOM 589 C C . THR A 1 99 ? -11.799 -5.071 7.097 1.00 21.58 78 THR A C 1
ATOM 590 O O . THR A 1 99 ? -11.680 -6.244 7.459 1.00 23.61 78 THR A O 1
ATOM 594 N N . VAL A 1 100 ? -10.852 -4.420 6.437 1.00 19.71 79 VAL A N 1
ATOM 595 C CA . VAL A 1 100 ? -9.542 -4.992 6.160 1.00 19.70 79 VAL A CA 1
ATOM 596 C C . VAL A 1 100 ? -8.572 -4.420 7.178 1.00 18.37 79 VAL A C 1
ATOM 597 O O . VAL A 1 100 ? -8.451 -3.201 7.313 1.00 18.99 79 VAL A O 1
ATOM 601 N N . GLU A 1 101 ? -7.913 -5.292 7.935 1.00 20.90 80 GLU A N 1
ATOM 602 C CA . GLU A 1 101 ? -6.846 -4.848 8.816 1.00 22.17 80 GLU A CA 1
ATOM 603 C C . GLU A 1 101 ? -5.561 -4.718 8.019 1.00 20.15 80 GLU A C 1
ATOM 604 O O . GLU A 1 101 ? -5.258 -5.545 7.156 1.00 22.49 80 GLU A O 1
ATOM 610 N N . LEU A 1 102 ? -4.796 -3.681 8.318 1.00 20.13 81 LEU A N 1
ATOM 611 C CA . LEU A 1 102 ? -3.626 -3.360 7.525 1.00 23.10 81 LEU A CA 1
ATOM 612 C C . LEU A 1 102 ? -2.469 -3.033 8.456 1.00 24.15 81 LEU A C 1
ATOM 613 O O . LEU A 1 102 ? -2.611 -2.208 9.365 1.00 27.03 81 LEU A O 1
ATOM 618 N N . SER A 1 103 ? -1.333 -3.689 8.245 1.00 22.64 82 SER A N 1
ATOM 619 C CA . SER A 1 103 ? -0.078 -3.287 8.867 1.00 22.97 82 SER A CA 1
ATOM 620 C C . SER A 1 103 ? 0.903 -2.931 7.763 1.00 21.94 82 SER A C 1
ATOM 621 O O . SER A 1 103 ? 1.024 -3.657 6.770 1.00 24.94 82 SER A O 1
ATOM 624 N N . VAL A 1 104 ? 1.586 -1.804 7.926 1.00 22.22 83 VAL A N 1
ATOM 625 C CA . VAL A 1 104 ? 2.619 -1.359 7.005 1.00 22.39 83 VAL A CA 1
ATOM 626 C C . VAL A 1 104 ? 3.810 -1.003 7.879 1.00 24.03 83 VAL A C 1
ATOM 627 O O . VAL A 1 104 ? 3.782 0.016 8.579 1.00 26.15 83 VAL A O 1
ATOM 631 N N . GLY A 1 105 ? 4.829 -1.860 7.885 1.00 30.86 84 GLY A N 1
ATOM 632 C CA . GLY A 1 105 ? 5.996 -1.642 8.725 1.00 37.98 84 GLY A CA 1
ATOM 633 C C . GLY A 1 105 ? 5.689 -1.262 10.165 1.00 45.12 84 GLY A C 1
ATOM 634 O O . GLY A 1 105 ? 6.096 -0.192 10.634 1.00 49.75 84 GLY A O 1
ATOM 635 N N . SER A 1 106 ? 4.949 -2.128 10.858 1.00 43.18 85 SER A N 1
ATOM 636 C CA . SER A 1 106 ? 4.558 -1.954 12.258 1.00 47.03 85 SER A CA 1
ATOM 637 C C . SER A 1 106 ? 3.459 -0.913 12.463 1.00 46.26 85 SER A C 1
ATOM 638 O O . SER A 1 106 ? 2.835 -0.886 13.529 1.00 49.23 85 SER A O 1
ATOM 641 N N . LEU A 1 107 ? 3.206 -0.053 11.471 1.00 40.02 86 LEU A N 1
ATOM 642 C CA . LEU A 1 107 ? 2.077 0.868 11.561 1.00 34.78 86 LEU A CA 1
ATOM 643 C C . LEU A 1 107 ? 0.791 0.097 11.306 1.00 32.25 86 LEU A C 1
ATOM 644 O O . LEU A 1 107 ? 0.579 -0.428 10.208 1.00 30.96 86 LEU A O 1
ATOM 649 N N . SER A 1 108 ? -0.064 0.027 12.319 1.00 31.35 87 SER A N 1
ATOM 650 C CA . SER A 1 108 ? -1.314 -0.713 12.241 1.00 34.16 87 SER A CA 1
ATOM 651 C C . SER A 1 108 ? -2.454 0.226 11.882 1.00 30.76 87 SER A C 1
ATOM 652 O O . SER A 1 108 ? -2.559 1.331 12.422 1.00 32.30 87 SER A O 1
ATOM 655 N N . SER A 1 109 ? -3.305 -0.224 10.965 1.00 29.02 88 SER A N 1
ATOM 656 C CA . SER A 1 109 ? -4.421 0.569 10.482 1.00 28.75 88 SER A CA 1
ATOM 657 C C . SER A 1 109 ? -5.533 -0.379 10.063 1.00 25.60 88 SER A C 1
ATOM 658 O O . SER A 1 109 ? -5.410 -1.608 10.151 1.00 27.69 88 SER A O 1
ATOM 661 N N . ASP A 1 110 ? -6.626 0.203 9.602 1.00 23.16 89 ASP A N 1
ATOM 662 C CA . ASP A 1 110 ? -7.681 -0.582 8.986 1.00 20.81 89 ASP A CA 1
ATOM 663 C C . ASP A 1 110 ? -8.462 0.316 8.049 1.00 17.86 89 ASP A C 1
ATOM 664 O O . ASP A 1 110 ? -8.398 1.542 8.131 1.00 20.98 89 ASP A O 1
ATOM 669 N N . PHE A 1 111 ? -9.209 -0.316 7.164 1.00 17.15 90 PHE A N 1
ATOM 670 C CA . PHE A 1 111 ? -10.072 0.411 6.258 1.00 16.40 90 PHE A CA 1
ATOM 671 C C . PHE A 1 111 ? -11.261 -0.477 5.957 1.00 16.11 90 PHE A C 1
ATOM 672 O O . PHE A 1 111 ? -11.299 -1.634 6.359 1.00 17.76 90 PHE A O 1
ATOM 680 N N . LYS A 1 112 ? -12.237 0.071 5.262 1.00 15.45 91 LYS A N 1
ATOM 681 C CA . LYS A 1 112 ? -13.460 -0.634 4.932 1.00 17.17 91 LYS A CA 1
ATOM 682 C C . LYS A 1 112 ? -13.637 -0.661 3.429 1.00 15.40 91 LYS A C 1
ATOM 683 O O . LYS A 1 112 ? -13.269 0.283 2.727 1.00 17.19 91 LYS A O 1
ATOM 689 N N . THR A 1 113 ? -14.227 -1.743 2.943 1.00 17.02 92 THR A N 1
ATOM 690 C CA . THR A 1 113 ? -14.590 -1.838 1.543 1.00 16.14 92 THR A CA 1
ATOM 691 C C . THR A 1 113 ? -16.104 -1.736 1.398 1.00 17.23 92 THR A C 1
ATOM 692 O O . THR A 1 113 ? -16.854 -2.244 2.243 1.00 18.92 92 THR A O 1
ATOM 696 N N . GLY A 1 114 ? -16.546 -1.073 0.331 1.00 17.70 93 GLY A N 1
ATOM 697 C CA . GLY A 1 114 ? -17.946 -1.069 -0.026 1.00 18.04 93 GLY A CA 1
ATOM 698 C C . GLY A 1 114 ? -18.280 -2.267 -0.896 1.00 17.66 93 GLY A C 1
ATOM 699 O O . GLY A 1 114 ? -17.617 -3.316 -0.827 1.00 18.08 93 GLY A O 1
ATOM 700 N N . PRO A 1 115 ? -19.300 -2.134 -1.743 1.00 19.10 94 PRO A N 1
ATOM 701 C CA . PRO A 1 115 ? -19.626 -3.220 -2.676 1.00 18.64 94 PRO A CA 1
ATOM 702 C C . PRO A 1 115 ? -18.534 -3.376 -3.726 1.00 17.71 94 PRO A C 1
ATOM 703 O O . PRO A 1 115 ? -17.793 -2.437 -4.041 1.00 18.88 94 PRO A O 1
ATOM 707 N N . ALA A 1 116 ? -18.457 -4.579 -4.296 1.00 17.88 95 ALA A N 1
ATOM 708 C CA . ALA A 1 116 ? -17.546 -4.823 -5.412 1.00 16.75 95 ALA A CA 1
ATOM 709 C C . ALA A 1 116 ? -18.228 -4.334 -6.677 1.00 17.18 95 ALA A C 1
ATOM 710 O O . ALA A 1 116 ? -19.115 -4.990 -7.210 1.00 18.52 95 ALA A O 1
ATOM 712 N N . VAL A 1 117 ? -17.837 -3.164 -7.154 1.00 17.13 96 VAL A N 1
ATOM 713 C CA . VAL A 1 117 ? -18.438 -2.600 -8.356 1.00 16.04 96 VAL A CA 1
ATOM 714 C C . VAL A 1 117 ? -17.384 -2.750 -9.440 1.00 18.30 96 VAL A C 1
ATOM 715 O O . VAL A 1 117 ? -16.377 -2.028 -9.447 1.00 19.82 96 VAL A O 1
ATOM 719 N N . VAL A 1 118 ? -17.590 -3.727 -10.319 1.00 19.23 97 VAL A N 1
ATOM 720 C CA . VAL A 1 118 ? -16.602 -4.139 -11.305 1.00 20.58 97 VAL A CA 1
ATOM 721 C C . VAL A 1 118 ? -17.120 -3.775 -12.684 1.00 21.15 97 VAL A C 1
ATOM 722 O O . VAL A 1 118 ? -18.263 -4.105 -13.026 1.00 22.55 97 VAL A O 1
ATOM 726 N N . GLY A 1 119 ? -16.277 -3.126 -13.480 1.00 20.90 98 GLY A N 1
ATOM 727 C CA . GLY A 1 119 ? -16.620 -2.817 -14.851 1.00 21.15 98 GLY A CA 1
ATOM 728 C C . GLY A 1 119 ? -15.684 -3.510 -15.817 1.00 23.07 98 GLY A C 1
ATOM 729 O O . GLY A 1 119 ? -14.463 -3.439 -15.652 1.00 24.05 98 GLY A O 1
ATOM 730 N N . VAL A 1 120 ? -16.232 -4.202 -16.814 1.00 24.12 99 VAL A N 1
ATOM 731 C CA . VAL A 1 120 ? -15.433 -4.936 -17.794 1.00 25.71 99 VAL A CA 1
ATOM 732 C C . VAL A 1 120 ? -15.729 -4.375 -19.176 1.00 25.52 99 VAL A C 1
ATOM 733 O O . VAL A 1 120 ? -16.869 -4.451 -19.651 1.00 26.25 99 VAL A O 1
ATOM 737 N N . ALA A 1 121 ? -14.708 -3.821 -19.821 1.00 25.87 100 ALA A N 1
ATOM 738 C CA . ALA A 1 121 ? -14.823 -3.303 -21.177 1.00 27.76 100 ALA A CA 1
ATOM 739 C C . ALA A 1 121 ? -14.343 -4.362 -22.157 1.00 31.04 100 ALA A C 1
ATOM 740 O O . ALA A 1 121 ? -13.249 -4.913 -21.995 1.00 31.55 100 ALA A O 1
ATOM 742 N N . SER A 1 122 ? -15.153 -4.636 -23.176 1.00 32.60 101 SER A N 1
ATOM 743 C CA . SER A 1 122 ? -14.812 -5.596 -24.218 1.00 34.91 101 SER A CA 1
ATOM 744 C C . SER A 1 122 ? -14.646 -4.831 -25.523 1.00 37.17 101 SER A C 1
ATOM 745 O O . SER A 1 122 ? -15.622 -4.301 -26.066 1.00 38.69 101 SER A O 1
ATOM 748 N N . ILE A 1 123 ? -13.411 -4.787 -26.025 1.00 37.62 102 ILE A N 1
ATOM 749 C CA . ILE A 1 123 ? -13.118 -4.052 -27.252 1.00 39.45 102 ILE A CA 1
ATOM 750 C C . ILE A 1 123 ? -13.884 -4.643 -28.430 1.00 41.66 102 ILE A C 1
ATOM 751 O O . ILE A 1 123 ? -14.438 -3.912 -29.261 1.00 43.67 102 ILE A O 1
ATOM 756 N N . SER A 1 124 ? -13.952 -5.972 -28.505 1.00 42.27 103 SER A N 1
ATOM 757 C CA . SER A 1 124 ? -14.576 -6.633 -29.650 1.00 46.23 103 SER A CA 1
ATOM 758 C C . SER A 1 124 ? -16.099 -6.576 -29.587 1.00 50.61 103 SER A C 1
ATOM 759 O O . SER A 1 124 ? -16.759 -6.487 -30.631 1.00 52.10 103 SER A O 1
ATOM 762 N N . GLN A 1 125 ? -16.675 -6.648 -28.383 1.00 51.03 104 GLN A N 1
ATOM 763 C CA . GLN A 1 125 ? -18.123 -6.570 -28.215 1.00 49.28 104 GLN A CA 1
ATOM 764 C C . GLN A 1 125 ? -18.640 -5.138 -28.202 1.00 44.49 104 GLN A C 1
ATOM 765 O O . GLN A 1 125 ? -19.844 -4.930 -28.379 1.00 44.38 104 GLN A O 1
ATOM 771 N N . HIS A 1 126 ? -17.766 -4.154 -27.967 1.00 40.80 105 HIS A N 1
ATOM 772 C CA . HIS A 1 126 ? -18.171 -2.757 -27.798 1.00 40.25 105 HIS A CA 1
ATOM 773 C C . HIS A 1 126 ? -19.143 -2.613 -26.631 1.00 37.41 105 HIS A C 1
ATOM 774 O O . HIS A 1 126 ? -20.187 -1.964 -26.733 1.00 36.98 105 HIS A O 1
ATOM 781 N N . THR A 1 127 ? -18.796 -3.241 -25.513 1.00 35.97 106 THR A N 1
ATOM 782 C CA . THR A 1 127 ? -19.655 -3.249 -24.342 1.00 33.49 106 THR A CA 1
ATOM 783 C C . THR A 1 127 ? -18.854 -2.943 -23.087 1.00 29.44 106 THR A C 1
ATOM 784 O O . THR A 1 127 ? -17.651 -3.206 -23.004 1.00 32.24 106 THR A O 1
ATOM 788 N N . PHE A 1 128 ? -19.549 -2.382 -22.108 1.00 27.03 107 PHE A N 1
ATOM 789 C CA . PHE A 1 128 ? -19.016 -2.191 -20.769 1.00 25.21 107 PHE A CA 1
ATOM 790 C C . PHE A 1 128 ? -20.022 -2.837 -19.835 1.00 25.59 107 PHE A C 1
ATOM 791 O O . PHE A 1 128 ? -21.174 -2.403 -19.773 1.00 26.85 107 PHE A O 1
ATOM 799 N N . THR A 1 129 ? -19.602 -3.887 -19.137 1.00 25.30 108 THR A N 1
ATOM 800 C CA . THR A 1 129 ? -20.492 -4.679 -18.299 1.00 26.45 108 THR A CA 1
ATOM 801 C C . THR A 1 129 ? -20.212 -4.354 -16.842 1.00 24.07 108 THR A C 1
ATOM 802 O O . THR A 1 129 ? -19.082 -4.519 -16.374 1.00 23.81 108 THR A O 1
ATOM 806 N N . VAL A 1 130 ? -21.239 -3.909 -16.122 1.00 21.75 109 VAL A N 1
ATOM 807 C CA . VAL A 1 130 ? -21.095 -3.529 -14.723 1.00 22.23 109 VAL A CA 1
ATOM 808 C C . VAL A 1 130 ? -21.769 -4.581 -13.860 1.00 20.20 109 VAL A C 1
ATOM 809 O O . VAL A 1 130 ? -22.912 -4.974 -14.118 1.00 22.18 109 VAL A O 1
ATOM 813 N N . SER A 1 131 ? -21.077 -5.011 -12.818 1.00 22.08 110 SER A N 1
ATOM 814 C CA . SER A 1 131 ? -21.666 -5.883 -11.820 1.00 20.94 110 SER A CA 1
ATOM 815 C C . SER A 1 131 ? -21.453 -5.289 -10.436 1.00 19.06 110 SER A C 1
ATOM 816 O O . SER A 1 131 ? -20.457 -4.600 -10.174 1.00 19.50 110 SER A O 1
ATOM 819 N N . ILE A 1 132 ? -22.404 -5.567 -9.555 1.00 18.10 111 ILE A N 1
ATOM 820 C CA . ILE A 1 132 ? -22.360 -5.135 -8.170 1.00 16.94 111 ILE A CA 1
ATOM 821 C C . ILE A 1 132 ? -22.423 -6.402 -7.322 1.00 18.87 111 ILE A C 1
ATOM 822 O O . ILE A 1 132 ? -23.422 -7.138 -7.359 1.00 19.21 111 ILE A O 1
ATOM 827 N N . ASP A 1 133 ? -21.333 -6.690 -6.608 1.00 19.21 112 ASP A N 1
ATOM 828 C CA . ASP A 1 133 ? -21.209 -7.920 -5.829 1.00 19.68 112 ASP A CA 1
ATOM 829 C C . ASP A 1 133 ? -21.529 -9.150 -6.675 1.00 18.95 112 ASP A C 1
ATOM 830 O O . ASP A 1 133 ? -22.214 -10.077 -6.232 1.00 20.81 112 ASP A O 1
ATOM 835 N N . GLY A 1 134 ? -21.046 -9.148 -7.921 1.00 20.81 113 GLY A N 1
ATOM 836 C CA . GLY A 1 134 ? -21.181 -10.291 -8.802 1.00 22.62 113 GLY A CA 1
ATOM 837 C C . GLY A 1 134 ? -22.438 -10.309 -9.644 1.00 21.37 113 GLY A C 1
ATOM 838 O O . GLY A 1 134 ? -22.537 -11.135 -10.565 1.00 24.24 113 GLY A O 1
ATOM 839 N N . VAL A 1 135 ? -23.399 -9.434 -9.356 1.00 20.03 114 VAL A N 1
ATOM 840 C CA . VAL A 1 135 ? -24.686 -9.402 -10.044 1.00 20.29 114 VAL A CA 1
ATOM 841 C C . VAL A 1 135 ? -24.660 -8.268 -11.057 1.00 21.10 114 VAL A C 1
ATOM 842 O O . VAL A 1 135 ? -24.536 -7.094 -10.689 1.00 22.15 114 VAL A O 1
ATOM 846 N N . GLU A 1 136 ? -24.783 -8.609 -12.331 1.00 22.32 115 GLU A N 1
ATOM 847 C CA . GLU A 1 136 ? -24.801 -7.589 -13.369 1.00 23.54 115 GLU A CA 1
ATOM 848 C C . GLU A 1 136 ? -26.039 -6.713 -13.219 1.00 23.44 115 GLU A C 1
ATOM 849 O O . GLU A 1 136 ? -27.149 -7.218 -13.033 1.00 23.94 115 GLU A O 1
ATOM 855 N N . GLU A 1 137 ? -25.845 -5.393 -13.286 1.00 23.50 116 GLU A N 1
ATOM 856 C CA A GLU A 1 137 ? -26.920 -4.433 -13.056 0.42 25.21 116 GLU A CA 1
ATOM 857 C CA B GLU A 1 137 ? -26.932 -4.449 -13.085 0.58 24.61 116 GLU A CA 1
ATOM 858 C C . GLU A 1 137 ? -26.621 -3.143 -13.804 1.00 24.68 116 GLU A C 1
ATOM 859 O O . GLU A 1 137 ? -25.463 -2.750 -13.945 1.00 25.70 116 GLU A O 1
ATOM 870 N N . GLY A 1 138 ? -27.679 -2.471 -14.253 1.00 27.55 117 GLY A N 1
ATOM 871 C CA . GLY A 1 138 ? -27.566 -1.178 -14.890 1.00 27.57 117 GLY A CA 1
ATOM 872 C C . GLY A 1 138 ? -28.771 -0.313 -14.573 1.00 30.22 117 GLY A C 1
ATOM 873 O O . GLY A 1 138 ? -29.643 -0.698 -13.789 1.00 32.81 117 GLY A O 1
ATOM 874 N N . PRO A 1 139 ? -28.850 0.870 -15.178 1.00 29.60 118 PRO A N 1
ATOM 875 C CA . PRO A 1 139 ? -29.975 1.775 -14.899 1.00 33.40 118 PRO A CA 1
ATOM 876 C C . PRO A 1 139 ? -31.251 1.285 -15.560 1.00 42.21 118 PRO A C 1
ATOM 877 O O . PRO A 1 139 ? -31.208 0.462 -16.484 1.00 39.51 118 PRO A O 1
ATOM 881 N N . PRO A 1 140 ? -32.410 1.762 -15.098 1.00 52.12 119 PRO A N 1
ATOM 882 C CA . PRO A 1 140 ? -33.644 1.497 -15.833 1.00 57.50 119 PRO A CA 1
ATOM 883 C C . PRO A 1 140 ? -33.593 2.117 -17.209 1.00 64.75 119 PRO A C 1
ATOM 884 O O . PRO A 1 140 ? -32.906 3.139 -17.424 1.00 63.37 119 PRO A O 1
ATOM 888 N N . PRO A 1 141 ? -34.300 1.547 -18.178 1.00 74.53 120 PRO A N 1
ATOM 889 C CA . PRO A 1 141 ? -34.202 2.029 -19.564 1.00 79.46 120 PRO A CA 1
ATOM 890 C C . PRO A 1 141 ? -35.091 3.237 -19.797 1.00 82.82 120 PRO A C 1
ATOM 891 O O . PRO A 1 141 ? -36.165 3.361 -19.188 1.00 84.11 120 PRO A O 1
ATOM 895 N N . PRO A 1 142 ? -34.675 4.155 -20.673 1.00 83.98 121 PRO A N 1
ATOM 896 C CA . PRO A 1 142 ? -35.518 5.311 -21.012 1.00 85.89 121 PRO A CA 1
ATOM 897 C C . PRO A 1 142 ? -36.533 5.006 -22.104 1.00 89.30 121 PRO A C 1
ATOM 898 O O . PRO A 1 142 ? -36.241 4.338 -23.099 1.00 90.96 121 PRO A O 1
ATOM 902 N N . LEU A 1 143 ? -37.749 5.522 -21.910 1.00 90.43 122 LEU A N 1
ATOM 903 C CA . LEU A 1 143 ? -38.783 5.393 -22.936 1.00 91.08 122 LEU A CA 1
ATOM 904 C C . LEU A 1 143 ? -38.418 6.135 -24.211 1.00 92.11 122 LEU A C 1
ATOM 905 O O . LEU A 1 143 ? -38.577 5.564 -25.304 1.00 93.29 122 LEU A O 1
ATOM 907 N N . PRO A 1 144 ? -37.944 7.377 -24.160 1.00 91.67 123 PRO A N 1
ATOM 908 C CA . PRO A 1 144 ? -37.401 8.006 -25.369 1.00 90.72 123 PRO A CA 1
ATOM 909 C C . PRO A 1 144 ? -35.967 8.458 -25.149 1.00 91.20 123 PRO A C 1
ATOM 910 O O . PRO A 1 144 ? -35.725 9.529 -24.582 1.00 92.04 123 PRO A O 1
ATOM 912 N N . ALA A 1 145 ? -35.007 7.633 -25.567 1.00 89.86 124 ALA A N 1
ATOM 913 C CA . ALA A 1 145 ? -33.599 8.000 -25.503 1.00 88.63 124 ALA A CA 1
ATOM 914 C C . ALA A 1 145 ? -33.313 8.957 -26.652 1.00 89.90 124 ALA A C 1
ATOM 915 O O . ALA A 1 145 ? -32.725 10.027 -26.449 1.00 90.71 124 ALA A O 1
ATOM 917 N N . PRO A 1 146 ? -33.708 8.594 -27.871 1.00 89.91 125 PRO A N 1
ATOM 918 C CA . PRO A 1 146 ? -33.679 9.547 -28.988 1.00 89.72 125 PRO A CA 1
ATOM 919 C C . PRO A 1 146 ? -34.695 9.103 -30.024 1.00 91.29 125 PRO A C 1
ATOM 920 O O . PRO A 1 146 ? -35.856 8.854 -29.684 1.00 92.38 125 PRO A O 1
ATOM 922 N N . HIS A 1 147 ? -34.280 8.989 -31.286 1.00 91.04 126 HIS A N 1
ATOM 923 C CA . HIS A 1 147 ? -35.073 8.210 -32.229 1.00 89.74 126 HIS A CA 1
ATOM 924 C C . HIS A 1 147 ? -35.086 6.745 -31.817 1.00 87.10 126 HIS A C 1
ATOM 925 O O . HIS A 1 147 ? -36.135 6.090 -31.845 1.00 87.49 126 HIS A O 1
ATOM 927 N N . HIS A 1 148 ? -33.924 6.229 -31.414 1.00 83.60 127 HIS A N 1
ATOM 928 C CA . HIS A 1 148 ? -33.729 4.905 -30.838 1.00 79.79 127 HIS A CA 1
ATOM 929 C C . HIS A 1 148 ? -32.233 4.678 -30.718 1.00 75.76 127 HIS A C 1
ATOM 930 O O . HIS A 1 148 ? -31.439 5.507 -31.183 1.00 76.19 127 HIS A O 1
ATOM 932 N N . ARG A 1 149 ? -31.835 3.556 -30.126 1.00 71.45 128 ARG A N 1
ATOM 933 C CA . ARG A 1 149 ? -30.417 3.357 -29.894 1.00 66.94 128 ARG A CA 1
ATOM 934 C C . ARG A 1 149 ? -30.185 1.903 -29.494 1.00 61.06 128 ARG A C 1
ATOM 935 O O . ARG A 1 149 ? -31.111 1.198 -29.081 1.00 62.55 128 ARG A O 1
ATOM 943 N N . VAL A 1 150 ? -28.945 1.444 -29.674 1.00 53.25 129 VAL A N 1
ATOM 944 C CA . VAL A 1 150 ? -28.595 0.080 -29.293 1.00 47.99 129 VAL A CA 1
ATOM 945 C C . VAL A 1 150 ? -28.784 -0.078 -27.793 1.00 43.73 129 VAL A C 1
ATOM 946 O O . VAL A 1 150 ? -28.277 0.725 -27.000 1.00 43.93 129 VAL A O 1
ATOM 950 N N . HIS A 1 151 ? -29.547 -1.092 -27.395 1.00 40.78 130 HIS A N 1
ATOM 951 C CA . HIS A 1 151 ? -29.547 -1.525 -26.004 1.00 43.36 130 HIS A CA 1
ATOM 952 C C . HIS A 1 151 ? -29.772 -3.026 -25.962 1.00 39.97 130 HIS A C 1
ATOM 953 O O . HIS A 1 151 ? -30.524 -3.577 -26.772 1.00 38.47 130 HIS A O 1
ATOM 960 N N . PHE A 1 152 ? -29.106 -3.679 -25.016 1.00 40.22 131 PHE A N 1
ATOM 961 C CA . PHE A 1 152 ? -28.887 -5.114 -25.106 1.00 42.90 131 PHE A CA 1
ATOM 962 C C . PHE A 1 152 ? -29.948 -5.947 -24.405 1.00 47.68 131 PHE A C 1
ATOM 963 O O . PHE A 1 152 ? -30.157 -7.105 -24.782 1.00 49.65 131 PHE A O 1
ATOM 971 N N . GLY A 1 153 ? -30.631 -5.397 -23.407 1.00 50.43 132 GLY A N 1
ATOM 972 C CA . GLY A 1 153 ? -31.612 -6.177 -22.685 1.00 52.48 132 GLY A CA 1
ATOM 973 C C . GLY A 1 153 ? -31.043 -7.200 -21.730 1.00 52.74 132 GLY A C 1
ATOM 974 O O . GLY A 1 153 ? -31.818 -7.874 -21.043 1.00 54.84 132 GLY A O 1
ATOM 975 N N . GLU A 1 154 ? -29.722 -7.351 -21.672 1.00 50.07 133 GLU A N 1
ATOM 976 C CA . GLU A 1 154 ? -29.062 -8.157 -20.655 1.00 46.62 133 GLU A CA 1
ATOM 977 C C . GLU A 1 154 ? -28.586 -7.228 -19.547 1.00 44.43 133 GLU A C 1
ATOM 978 O O . GLU A 1 154 ? -27.965 -6.196 -19.824 1.00 41.60 133 GLU A O 1
ATOM 980 N N . ASP A 1 155 ? -28.884 -7.599 -18.300 1.00 43.76 134 ASP A N 1
ATOM 981 C CA . ASP A 1 155 ? -28.608 -6.742 -17.151 1.00 44.10 134 ASP A CA 1
ATOM 982 C C . ASP A 1 155 ? -27.151 -6.304 -17.127 1.00 36.82 134 ASP A C 1
ATOM 983 O O . ASP A 1 155 ? -26.243 -7.118 -17.308 1.00 36.89 134 ASP A O 1
ATOM 988 N N . GLY A 1 156 ? -26.937 -5.006 -16.921 1.00 32.60 135 GLY A N 1
ATOM 989 C CA . GLY A 1 156 ? -25.608 -4.476 -16.710 1.00 28.35 135 GLY A CA 1
ATOM 990 C C . GLY A 1 156 ? -24.736 -4.373 -17.937 1.00 25.75 135 GLY A C 1
ATOM 991 O O . GLY A 1 156 ? -23.616 -3.860 -17.830 1.00 24.63 135 GLY A O 1
ATOM 992 N N . VAL A 1 157 ? -25.194 -4.838 -19.094 1.00 26.98 136 VAL A N 1
ATOM 993 C CA . VAL A 1 157 ? -24.390 -4.775 -20.308 1.00 28.31 136 VAL A CA 1
ATOM 994 C C . VAL A 1 157 ? -24.692 -3.449 -20.993 1.00 28.43 136 VAL A C 1
ATOM 995 O O . VAL A 1 157 ? -25.787 -3.245 -21.529 1.00 30.06 136 VAL A O 1
ATOM 999 N N . MET A 1 158 ? -23.717 -2.545 -20.969 1.00 27.43 137 MET A N 1
ATOM 1000 C CA . MET A 1 158 ? -23.846 -1.214 -21.531 1.00 25.84 137 MET A CA 1
ATOM 1001 C C . MET A 1 158 ? -23.127 -1.137 -22.863 1.00 29.86 137 MET A C 1
ATOM 1002 O O . MET A 1 158 ? -22.015 -1.661 -23.014 1.00 30.55 137 MET A O 1
ATOM 1007 N N . PRO A 1 159 ? -23.731 -0.497 -23.850 1.00 30.16 138 PRO A N 1
ATOM 1008 C CA . PRO A 1 159 ? -23.028 -0.321 -25.121 1.00 30.46 138 PRO A CA 1
ATOM 1009 C C . PRO A 1 159 ? -22.012 0.811 -25.003 1.00 29.89 138 PRO A C 1
ATOM 1010 O O . PRO A 1 159 ? -22.237 1.818 -24.322 1.00 32.71 138 PRO A O 1
ATOM 1014 N N . ALA A 1 160 ? -20.844 0.574 -25.583 1.00 29.37 139 ALA A N 1
ATOM 1015 C CA . ALA A 1 160 ? -19.663 1.366 -25.312 1.00 29.12 139 ALA A CA 1
ATOM 1016 C C . ALA A 1 160 ? -18.900 1.529 -26.612 1.00 31.41 139 ALA A C 1
ATOM 1017 O O . ALA A 1 160 ? -19.180 0.866 -27.617 1.00 35.14 139 ALA A O 1
ATOM 1019 N N . SER A 1 161 ? -17.931 2.433 -26.588 1.00 33.42 140 SER A N 1
ATOM 1020 C CA . SER A 1 161 ? -17.037 2.636 -27.715 1.00 34.60 140 SER A CA 1
ATOM 1021 C C . SER A 1 161 ? -15.652 2.860 -27.138 1.00 32.99 140 SER A C 1
ATOM 1022 O O . SER A 1 161 ? -15.453 3.787 -26.348 1.00 33.58 140 SER A O 1
ATOM 1025 N N . MET A 1 162 ? -14.721 1.989 -27.492 1.00 35.47 141 MET A N 1
ATOM 1026 C CA . MET A 1 162 ? -13.347 2.093 -27.045 1.00 36.48 141 MET A CA 1
ATOM 1027 C C . MET A 1 162 ? -12.522 2.818 -28.111 1.00 39.45 141 MET A C 1
ATOM 1028 O O . MET A 1 162 ? -13.061 3.436 -29.036 1.00 39.77 141 MET A O 1
ATOM 1033 N N . GLY A 1 163 ? -11.200 2.747 -27.990 1.00 40.04 142 GLY A N 1
ATOM 1034 C CA . GLY A 1 163 ? -10.345 3.537 -28.854 1.00 41.30 142 GLY A CA 1
ATOM 1035 C C . GLY A 1 163 ? -10.292 3.007 -30.275 1.00 44.53 142 GLY A C 1
ATOM 1036 O O . GLY A 1 163 ? -10.334 1.802 -30.523 1.00 44.97 142 GLY A O 1
ATOM 1037 N N . ARG A 1 164 ? -10.194 3.940 -31.224 1.00 46.05 143 ARG A N 1
ATOM 1038 C CA . ARG A 1 164 ? -9.966 3.583 -32.615 1.00 48.86 143 ARG A CA 1
ATOM 1039 C C . ARG A 1 164 ? -8.605 2.896 -32.750 1.00 50.15 143 ARG A C 1
ATOM 1040 O O . ARG A 1 164 ? -7.768 2.985 -31.848 1.00 49.67 143 ARG A O 1
ATOM 1048 N N . PRO A 1 165 ? -8.367 2.185 -33.861 1.00 51.74 144 PRO A N 1
ATOM 1049 C CA . PRO A 1 165 ? -7.091 1.458 -33.994 1.00 52.68 144 PRO A CA 1
ATOM 1050 C C . PRO A 1 165 ? -5.862 2.336 -33.853 1.00 53.83 144 PRO A C 1
ATOM 1051 O O . PRO A 1 165 ? -4.816 1.850 -33.404 1.00 55.22 144 PRO A O 1
ATOM 1055 N N . GLU A 1 166 ? -5.956 3.619 -34.210 1.00 54.44 145 GLU A N 1
ATOM 1056 C CA . GLU A 1 166 ? -4.809 4.510 -34.069 1.00 55.81 145 GLU A CA 1
ATOM 1057 C C . GLU A 1 166 ? -4.570 4.902 -32.616 1.00 55.77 145 GLU A C 1
ATOM 1058 O O . GLU A 1 166 ? -3.431 5.190 -32.233 1.00 55.29 145 GLU A O 1
ATOM 1060 N N . TYR A 1 167 ? -5.620 4.920 -31.795 1.00 54.21 146 TYR A N 1
ATOM 1061 C CA . TYR A 1 167 ? -5.526 5.286 -30.382 1.00 52.15 146 TYR A CA 1
ATOM 1062 C C . TYR A 1 167 ? -6.316 4.276 -29.558 1.00 47.99 146 TYR A C 1
ATOM 1063 O O . TYR A 1 167 ? -7.347 4.610 -28.962 1.00 46.39 146 TYR A O 1
ATOM 1072 N N . PRO A 1 168 ? -5.849 3.031 -29.493 1.00 47.28 147 PRO A N 1
ATOM 1073 C CA . PRO A 1 168 ? -6.663 1.969 -28.891 1.00 48.50 147 PRO A CA 1
ATOM 1074 C C . PRO A 1 168 ? -6.714 2.080 -27.376 1.00 47.78 147 PRO A C 1
ATOM 1075 O O . PRO A 1 168 ? -5.866 2.705 -26.735 1.00 50.43 147 PRO A O 1
ATOM 1079 N N . THR A 1 169 ? -7.737 1.451 -26.804 1.00 43.13 148 THR A N 1
ATOM 1080 C CA . THR A 1 169 ? -7.811 1.304 -25.355 1.00 39.25 148 THR A CA 1
ATOM 1081 C C . THR A 1 169 ? -6.913 0.148 -24.939 1.00 39.19 148 THR A C 1
ATOM 1082 O O . THR A 1 169 ? -7.136 -0.986 -25.380 1.00 42.08 148 THR A O 1
ATOM 1086 N N . PRO A 1 170 ? -5.894 0.379 -24.113 1.00 36.61 149 PRO A N 1
ATOM 1087 C CA . PRO A 1 170 ? -4.969 -0.706 -23.759 1.00 37.34 149 PRO A CA 1
ATOM 1088 C C . PRO A 1 170 ? -5.626 -1.760 -22.874 1.00 36.64 149 PRO A C 1
ATOM 1089 O O . PRO A 1 170 ? -6.346 -1.445 -21.921 1.00 35.87 149 PRO A O 1
ATOM 1093 N N . VAL A 1 171 ? -5.371 -3.024 -23.215 1.00 36.99 150 VAL A N 1
ATOM 1094 C CA . VAL A 1 171 ? -5.834 -4.157 -22.425 1.00 38.13 150 VAL A CA 1
ATOM 1095 C C . VAL A 1 171 ? -5.122 -4.151 -21.079 1.00 37.98 150 VAL A C 1
ATOM 1096 O O . VAL A 1 171 ? -3.934 -3.814 -20.988 1.00 39.61 150 VAL A O 1
ATOM 1100 N N . GLY A 1 172 ? -5.840 -4.508 -20.025 1.00 36.32 151 GLY A N 1
ATOM 1101 C CA . GLY A 1 172 ? -5.216 -4.619 -18.722 1.00 34.43 151 GLY A CA 1
ATOM 1102 C C . GLY A 1 172 ? -6.220 -4.517 -17.595 1.00 31.49 151 GLY A C 1
ATOM 1103 O O . GLY A 1 172 ? -7.433 -4.448 -17.805 1.00 30.39 151 GLY A O 1
ATOM 1104 N N . SER A 1 173 ? -5.671 -4.520 -16.380 1.00 29.17 152 SER A N 1
ATOM 1105 C CA A SER A 1 173 ? -6.437 -4.411 -15.146 0.45 28.58 152 SER A CA 1
ATOM 1106 C CA B SER A 1 173 ? -6.437 -4.412 -15.145 0.55 29.61 152 SER A CA 1
ATOM 1107 C C . SER A 1 173 ? -6.138 -3.054 -14.524 1.00 27.75 152 SER A C 1
ATOM 1108 O O . SER A 1 173 ? -4.976 -2.731 -14.260 1.00 29.61 152 SER A O 1
ATOM 1113 N N . TYR A 1 174 ? -7.180 -2.264 -14.307 1.00 24.75 153 TYR A N 1
ATOM 1114 C CA . TYR A 1 174 ? -7.069 -0.896 -13.817 1.00 24.08 153 TYR A CA 1
ATOM 1115 C C . TYR A 1 174 ? -7.902 -0.728 -12.557 1.00 21.43 153 TYR A C 1
ATOM 1116 O O . TYR A 1 174 ? -8.714 -1.585 -12.207 1.00 20.48 153 TYR A O 1
ATOM 1125 N N . THR A 1 175 ? -7.703 0.395 -11.871 1.00 19.67 154 THR A N 1
ATOM 1126 C CA . THR A 1 175 ? -8.561 0.742 -10.754 1.00 19.42 154 THR A CA 1
ATOM 1127 C C . THR A 1 175 ? -9.002 2.186 -10.914 1.00 17.93 154 THR A C 1
ATOM 1128 O O . THR A 1 175 ? -8.310 3.007 -11.527 1.00 19.53 154 THR A O 1
ATOM 1132 N N . VAL A 1 176 ? -10.166 2.497 -10.359 1.00 16.46 155 VAL A N 1
ATOM 1133 C CA . VAL A 1 176 ? -10.650 3.874 -10.390 1.00 16.73 155 VAL A CA 1
ATOM 1134 C C . VAL A 1 176 ? -9.760 4.748 -9.515 1.00 16.83 155 VAL A C 1
ATOM 1135 O O . VAL A 1 176 ? -9.637 4.524 -8.305 1.00 17.32 155 VAL A O 1
ATOM 1139 N N . LEU A 1 177 ? -9.129 5.749 -10.131 1.00 16.83 156 LEU A N 1
ATOM 1140 C CA . LEU A 1 177 ? -8.246 6.680 -9.435 1.00 17.36 156 LEU A CA 1
ATOM 1141 C C . LEU A 1 177 ? -8.968 7.921 -8.935 1.00 16.81 156 LEU A C 1
ATOM 1142 O O . LEU A 1 177 ? -8.562 8.492 -7.921 1.00 18.47 156 LEU A O 1
ATOM 1147 N N . SER A 1 178 ? -10.003 8.370 -9.642 1.00 15.67 157 SER A N 1
ATOM 1148 C CA A SER A 1 178 ? -10.733 9.565 -9.257 0.46 15.88 157 SER A CA 1
ATOM 1149 C CA B SER A 1 178 ? -10.744 9.555 -9.240 0.54 15.72 157 SER A CA 1
ATOM 1150 C C . SER A 1 178 ? -12.057 9.588 -10.008 1.00 15.91 157 SER A C 1
ATOM 1151 O O . SER A 1 178 ? -12.229 8.882 -11.011 1.00 17.27 157 SER A O 1
ATOM 1156 N N . LYS A 1 179 ? -12.972 10.427 -9.519 1.00 17.35 158 LYS A N 1
ATOM 1157 C CA . LYS A 1 179 ? -14.285 10.687 -10.104 1.00 18.27 158 LYS A CA 1
ATOM 1158 C C . LYS A 1 179 ? -14.460 12.197 -10.124 1.00 16.55 158 LYS A C 1
ATOM 1159 O O . LYS A 1 179 ? -14.239 12.856 -9.103 1.00 20.21 158 LYS A O 1
ATOM 1165 N N . GLU A 1 180 ? -14.900 12.736 -11.258 1.00 18.44 159 GLU A N 1
ATOM 1166 C CA . GLU A 1 180 ? -15.061 14.177 -11.383 1.00 23.73 159 GLU A CA 1
ATOM 1167 C C . GLU A 1 180 ? -16.210 14.500 -12.325 1.00 22.25 159 GLU A C 1
ATOM 1168 O O . GLU A 1 180 ? -16.521 13.732 -13.231 1.00 21.49 159 GLU A O 1
ATOM 1174 N N . ARG A 1 181 ? -16.813 15.673 -12.120 1.00 28.82 160 ARG A N 1
ATOM 1175 C CA . ARG A 1 181 ? -17.880 16.192 -12.966 1.00 32.20 160 ARG A CA 1
ATOM 1176 C C . ARG A 1 181 ? -17.375 17.350 -13.813 1.00 37.78 160 ARG A C 1
ATOM 1177 O O . ARG A 1 181 ? -16.484 18.100 -13.403 1.00 41.29 160 ARG A O 1
ATOM 1185 N N . SER A 1 182 ? -17.968 17.487 -15.000 1.00 39.54 161 SER A N 1
ATOM 1186 C CA . SER A 1 182 ? -17.754 18.638 -15.878 1.00 42.61 161 SER A CA 1
ATOM 1187 C C . SER A 1 182 ? -16.272 18.966 -16.047 1.00 42.19 161 SER A C 1
ATOM 1188 O O . SER A 1 182 ? -15.850 20.125 -15.988 1.00 44.54 161 SER A O 1
ATOM 1191 N N . VAL A 1 183 ? -15.471 17.935 -16.255 1.00 38.13 162 VAL A N 1
ATOM 1192 C CA . VAL A 1 183 ? -14.034 18.130 -16.393 1.00 38.84 162 VAL A CA 1
ATOM 1193 C C . VAL A 1 183 ? -13.693 18.373 -17.858 1.00 38.13 162 VAL A C 1
ATOM 1194 O O . VAL A 1 183 ? -14.290 17.785 -18.769 1.00 37.53 162 VAL A O 1
ATOM 1198 N N . ILE A 1 184 ? -12.745 19.271 -18.086 1.00 39.78 163 ILE A N 1
ATOM 1199 C CA . ILE A 1 184 ? -12.312 19.594 -19.440 1.00 40.87 163 ILE A CA 1
ATOM 1200 C C . ILE A 1 184 ? -11.303 18.543 -19.875 1.00 42.60 163 ILE A C 1
ATOM 1201 O O . ILE A 1 184 ? -10.294 18.316 -19.197 1.00 43.17 163 ILE A O 1
ATOM 1206 N N . MET A 1 185 ? -11.582 17.885 -20.992 1.00 41.85 164 MET A N 1
ATOM 1207 C CA . MET A 1 185 ? -10.659 16.929 -21.581 1.00 44.47 164 MET A CA 1
ATOM 1208 C C . MET A 1 185 ? -10.115 17.501 -22.881 1.00 46.36 164 MET A C 1
ATOM 1209 O O . MET A 1 185 ? -10.875 17.992 -23.724 1.00 45.02 164 MET A O 1
ATOM 1214 N N . ASP A 1 186 ? -8.798 17.442 -23.019 1.00 49.78 165 ASP A N 1
ATOM 1215 C CA . ASP A 1 186 ? -8.052 18.128 -24.053 1.00 57.79 165 ASP A CA 1
ATOM 1216 C C . ASP A 1 186 ? -7.323 17.087 -24.890 1.00 60.29 165 ASP A C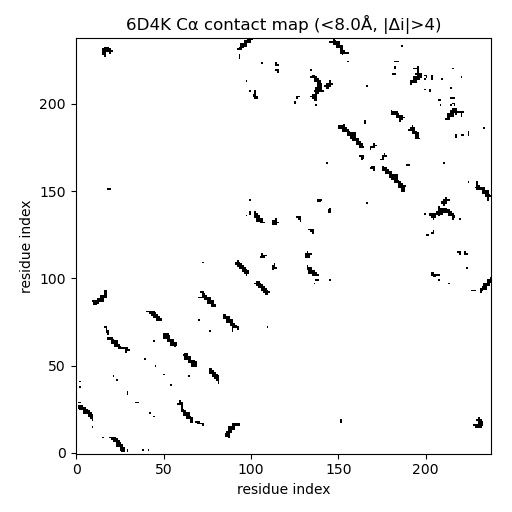 1
ATOM 1217 O O . ASP A 1 186 ? -6.891 16.051 -24.377 1.00 61.72 165 ASP A O 1
ATOM 1222 N N . SER A 1 187 ? -7.191 17.359 -26.189 1.00 59.39 166 SER A N 1
ATOM 1223 C CA . SER A 1 187 ? -6.554 16.387 -27.071 1.00 60.26 166 SER A CA 1
ATOM 1224 C C . SER A 1 187 ? -5.058 16.236 -26.821 1.00 63.52 166 SER A C 1
ATOM 1225 O O . SER A 1 187 ? -4.454 15.299 -27.352 1.00 64.60 166 SER A O 1
ATOM 1228 N N . SER A 1 188 ? -4.447 17.123 -26.032 1.00 64.62 167 SER A N 1
ATOM 1229 C CA . SER A 1 188 ? -3.022 17.015 -25.741 1.00 65.08 167 SER A CA 1
ATOM 1230 C C . SER A 1 188 ? -2.670 15.766 -24.939 1.00 64.80 167 SER A C 1
ATOM 1231 O O . SER A 1 188 ? -1.484 15.431 -24.839 1.00 63.78 167 SER A O 1
ATOM 1234 N N . SER A 1 189 ? -3.661 15.074 -24.371 1.00 65.18 168 SER A N 1
ATOM 1235 C CA . SER A 1 189 ? -3.388 13.870 -23.595 1.00 66.42 168 SER A CA 1
ATOM 1236 C C . SER A 1 189 ? -2.936 12.703 -24.462 1.00 64.72 168 SER A C 1
ATOM 1237 O O . SER A 1 189 ? -2.288 11.785 -23.949 1.00 64.73 168 SER A O 1
ATOM 1240 N N . VAL A 1 190 ? -3.268 12.708 -25.752 1.00 63.08 169 VAL A N 1
ATOM 1241 C CA . VAL A 1 190 ? -2.879 11.640 -26.665 1.00 62.97 169 VAL A CA 1
ATOM 1242 C C . VAL A 1 190 ? -1.880 12.116 -27.714 1.00 65.97 169 VAL A C 1
ATOM 1243 O O . VAL A 1 190 ? -1.605 11.392 -28.678 1.00 67.10 169 VAL A O 1
ATOM 1247 N N . GLY A 1 191 ? -1.327 13.317 -27.550 1.00 67.51 170 GLY A N 1
ATOM 1248 C CA . GLY A 1 191 ? -0.285 13.803 -28.433 1.00 68.23 170 GLY A CA 1
ATOM 1249 C C . GLY A 1 191 ? -0.783 14.598 -29.623 1.00 68.88 170 GLY A C 1
ATOM 1250 O O . GLY A 1 191 ? -0.205 14.515 -30.711 1.00 70.21 170 GLY A O 1
ATOM 1251 N N . ILE A 1 192 ? -1.852 15.366 -29.436 1.00 67.84 171 ILE A N 1
ATOM 1252 C CA . ILE A 1 192 ? -2.396 16.212 -30.497 1.00 66.44 171 ILE A CA 1
ATOM 1253 C C . ILE A 1 192 ? -2.714 17.592 -29.929 1.00 64.56 171 ILE A C 1
ATOM 1254 O O . ILE A 1 192 ? -3.518 17.702 -28.991 1.00 63.01 171 ILE A O 1
ATOM 1259 N N . PRO A 1 193 ? -2.110 18.661 -30.451 1.00 63.84 172 PRO A N 1
ATOM 1260 C CA . PRO A 1 193 ? -2.437 20.007 -29.963 1.00 64.32 172 PRO A CA 1
ATOM 1261 C C . PRO A 1 193 ? -3.910 20.340 -30.152 1.00 65.01 172 PRO A C 1
ATOM 1262 O O . PRO A 1 193 ? -4.563 19.866 -31.085 1.00 62.30 172 PRO A O 1
ATOM 1266 N N . VAL A 1 194 ? -4.426 21.172 -29.241 1.00 69.39 173 VAL A N 1
ATOM 1267 C CA . VAL A 1 194 ? -5.834 21.571 -29.281 1.00 71.56 173 VAL A CA 1
ATOM 1268 C C . VAL A 1 194 ? -6.182 22.133 -30.651 1.00 73.55 173 VAL A C 1
ATOM 1269 O O . VAL A 1 194 ? -7.161 21.723 -31.287 1.00 71.78 173 VAL A O 1
ATOM 1273 N N . ASP A 1 195 ? -5.375 23.081 -31.125 1.00 77.69 174 ASP A N 1
ATOM 1274 C CA . ASP A 1 195 ? -5.585 23.725 -32.414 1.00 81.27 174 ASP A CA 1
ATOM 1275 C C . ASP A 1 195 ? -5.122 22.877 -33.593 1.00 82.56 174 ASP A C 1
ATOM 1276 O O . ASP A 1 195 ? -5.397 23.246 -34.741 1.00 82.23 174 ASP A O 1
ATOM 1281 N N . ASP A 1 196 ? -4.427 21.769 -33.340 1.00 83.29 175 ASP A N 1
ATOM 1282 C CA . ASP A 1 196 ? -4.059 20.849 -34.404 1.00 82.96 175 ASP A CA 1
ATOM 1283 C C . ASP A 1 196 ? -5.327 20.338 -35.087 1.00 81.64 175 ASP A C 1
ATOM 1284 O O . ASP A 1 196 ? -6.374 20.208 -34.445 1.00 81.61 175 ASP A O 1
ATOM 1289 N N . PRO A 1 197 ? -5.268 20.069 -36.397 1.00 80.67 176 PRO A N 1
ATOM 1290 C CA . PRO A 1 197 ? -6.496 19.702 -37.129 1.00 80.19 176 PRO A CA 1
ATOM 1291 C C . PRO A 1 197 ? -7.351 18.617 -36.487 1.00 79.73 176 PRO A C 1
ATOM 1292 O O . PRO A 1 197 ? -8.570 18.793 -36.371 1.00 81.00 176 PRO A O 1
ATOM 1296 N N . ASP A 1 198 ? -6.756 17.506 -36.059 1.00 77.38 177 ASP A N 1
ATOM 1297 C CA . ASP A 1 198 ? -7.520 16.411 -35.474 1.00 75.75 177 ASP A CA 1
ATOM 1298 C C . ASP A 1 198 ? -7.666 16.523 -33.961 1.00 70.46 177 ASP A C 1
ATOM 1299 O O . ASP A 1 198 ? -8.083 15.554 -33.317 1.00 69.50 177 ASP A O 1
ATOM 1304 N N . GLY A 1 199 ? -7.343 17.679 -33.384 1.00 66.11 178 GLY A N 1
ATOM 1305 C CA . GLY A 1 199 ? -7.457 17.876 -31.957 1.00 61.76 178 GLY A CA 1
ATOM 1306 C C . GLY A 1 199 ? -8.884 18.121 -31.514 1.00 57.48 178 GLY A C 1
ATOM 1307 O O . GLY A 1 199 ? -9.816 18.219 -32.311 1.00 58.08 178 GLY A O 1
ATOM 1308 N N . TYR A 1 200 ? -9.047 18.231 -30.199 1.00 52.35 179 TYR A N 1
ATOM 1309 C CA . TYR A 1 200 ? -10.366 18.417 -29.615 1.00 48.37 179 TYR A CA 1
ATOM 1310 C C . TYR A 1 200 ? -10.219 19.025 -28.230 1.00 42.83 179 TYR A C 1
ATOM 1311 O O . TYR A 1 200 ? -9.158 18.954 -27.605 1.00 41.30 179 TYR A O 1
ATOM 1320 N N . ARG A 1 201 ? -11.307 19.634 -27.766 1.00 38.56 180 ARG A N 1
ATOM 1321 C CA . ARG A 1 201 ? -11.419 20.110 -26.391 1.00 37.70 180 ARG A CA 1
ATOM 1322 C C . ARG A 1 201 ? -12.867 19.915 -25.973 1.00 35.25 180 ARG A C 1
ATOM 1323 O O . ARG A 1 201 ? -13.763 20.588 -26.495 1.00 35.13 180 ARG A O 1
ATOM 1331 N N . LEU A 1 202 ? -13.089 18.997 -25.040 1.00 35.48 181 LEU A N 1
ATOM 1332 C CA . LEU A 1 202 ? -14.417 18.568 -24.646 1.00 37.90 181 LEU A CA 1
ATOM 1333 C C . LEU A 1 202 ? -14.644 18.884 -23.178 1.00 34.15 181 LEU A C 1
ATOM 1334 O O . LEU A 1 202 ? -13.708 18.903 -22.374 1.00 34.45 181 LEU A O 1
ATOM 1339 N N . SER A 1 203 ? -15.900 19.141 -22.839 1.00 35.20 182 SER A N 1
ATOM 1340 C CA . SER A 1 203 ? -16.346 19.155 -21.456 1.00 34.94 182 SER A CA 1
ATOM 1341 C C . SER A 1 203 ? -17.095 17.854 -21.218 1.00 34.62 182 SER A C 1
ATOM 1342 O O . SER A 1 203 ? -18.086 17.571 -21.901 1.00 37.51 182 SER A O 1
ATOM 1345 N N . VAL A 1 204 ? -16.611 17.063 -20.267 1.00 33.19 183 VAL A N 1
ATOM 1346 C CA . VAL A 1 204 ? -17.084 15.704 -20.039 1.00 34.59 183 VAL A CA 1
ATOM 1347 C C . VAL A 1 204 ? -17.885 15.700 -18.745 1.00 34.51 183 VAL A C 1
ATOM 1348 O O . VAL A 1 204 ? -17.365 16.071 -17.686 1.00 35.30 183 VAL A O 1
ATOM 1352 N N . ASP A 1 205 ? -19.142 15.257 -18.830 1.00 35.41 184 ASP A N 1
ATOM 1353 C CA . ASP A 1 205 ? -20.075 15.410 -17.717 1.00 39.47 184 ASP A CA 1
ATOM 1354 C C . ASP A 1 205 ? -19.691 14.526 -16.535 1.00 36.34 184 ASP A C 1
ATOM 1355 O O . ASP A 1 205 ? -19.533 15.011 -15.407 1.00 40.28 184 ASP A O 1
ATOM 1360 N N . TYR A 1 206 ? -19.570 13.218 -16.765 1.00 30.72 185 TYR A N 1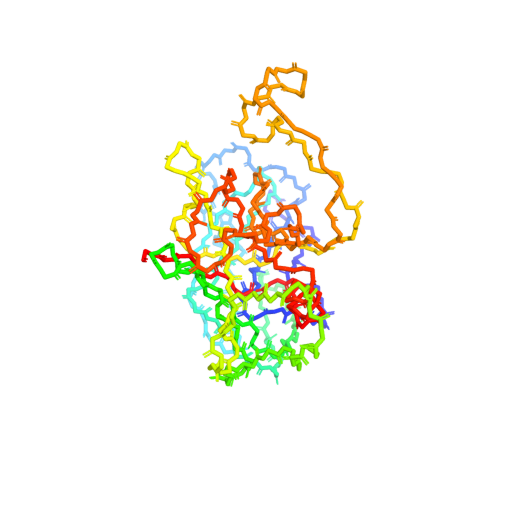
ATOM 1361 C CA . TYR A 1 206 ? -19.172 12.264 -15.741 1.00 28.19 185 TYR A CA 1
ATOM 1362 C C . TYR A 1 206 ? -17.856 11.650 -16.187 1.00 26.48 185 TYR A C 1
ATOM 1363 O O . TYR A 1 206 ? -17.743 11.197 -17.330 1.00 34.11 185 TYR A O 1
ATOM 1372 N N . ALA A 1 207 ? -16.862 11.643 -15.301 1.00 21.10 186 ALA A N 1
ATOM 1373 C CA . ALA A 1 207 ? -15.521 11.208 -15.679 1.00 20.91 186 ALA A CA 1
ATOM 1374 C C . ALA A 1 207 ? -14.929 10.347 -14.574 1.00 18.79 186 ALA A C 1
ATOM 1375 O O . ALA A 1 207 ? -14.683 10.838 -13.467 1.00 20.52 186 ALA A O 1
ATOM 1377 N N . VAL A 1 208 ? -14.684 9.074 -14.890 1.00 17.72 187 VAL A N 1
ATOM 1378 C CA . VAL A 1 208 ? -14.097 8.104 -13.970 1.00 17.51 187 VAL A CA 1
ATOM 1379 C C . VAL A 1 208 ? -12.686 7.831 -14.482 1.00 17.64 187 VAL A C 1
ATOM 1380 O O . VAL A 1 208 ? -12.513 7.176 -15.514 1.00 19.10 187 VAL A O 1
ATOM 1384 N N . ARG A 1 209 ? -11.671 8.361 -13.793 1.00 17.10 188 ARG A N 1
ATOM 1385 C CA . ARG A 1 209 ? -10.294 8.229 -14.260 1.00 18.66 188 ARG A CA 1
ATOM 1386 C C . ARG A 1 209 ? -9.744 6.865 -13.849 1.00 17.70 188 ARG A C 1
ATOM 1387 O O . ARG A 1 209 ? -9.873 6.457 -12.689 1.00 19.69 188 ARG A O 1
ATOM 1395 N N . ILE A 1 210 ? -9.122 6.158 -14.791 1.00 19.49 189 ILE A N 1
ATOM 1396 C CA . ILE A 1 210 ? -8.578 4.832 -14.516 1.00 20.32 189 ILE A CA 1
ATOM 1397 C C . ILE A 1 210 ? -7.081 4.715 -14.773 1.00 24.39 189 ILE A C 1
ATOM 1398 O O . ILE A 1 210 ? -6.493 3.677 -14.439 1.00 25.56 189 ILE A O 1
ATOM 1403 N N . THR A 1 211 ? -6.433 5.724 -15.352 1.00 26.42 190 THR A N 1
ATOM 1404 C CA . THR A 1 211 ? -4.979 5.733 -15.409 1.00 28.83 190 THR A CA 1
ATOM 1405 C C . THR A 1 211 ? -4.470 7.136 -15.129 1.00 32.68 190 THR A C 1
ATOM 1406 O O . THR A 1 211 ? -5.167 8.125 -15.364 1.00 33.54 190 THR A O 1
ATOM 1410 N N . SER A 1 212 ? -3.238 7.207 -14.619 1.00 35.08 191 SER A N 1
ATOM 1411 C CA . SER A 1 212 ? -2.629 8.504 -14.348 1.00 37.24 191 SER A CA 1
ATOM 1412 C C . SER A 1 212 ? -2.406 9.302 -15.628 1.00 40.30 191 SER A C 1
ATOM 1413 O O . SER A 1 212 ? -2.427 10.537 -15.595 1.00 43.24 191 SER A O 1
ATOM 1416 N N . ARG A 1 213 ? -2.208 8.625 -16.762 1.00 42.30 192 ARG A N 1
ATOM 1417 C CA . ARG A 1 213 ? -1.962 9.316 -18.024 1.00 46.55 192 ARG A CA 1
ATOM 1418 C C . ARG A 1 213 ? -3.215 9.908 -18.658 1.00 46.94 192 ARG A C 1
ATOM 1419 O O . ARG A 1 213 ? -3.091 10.670 -19.623 1.00 51.55 192 ARG A O 1
ATOM 1427 N N . GLY A 1 214 ? -4.406 9.589 -18.156 1.00 42.91 193 GLY A N 1
ATOM 1428 C CA . GLY A 1 214 ? -5.595 10.282 -18.613 1.00 40.99 193 GLY A CA 1
ATOM 1429 C C . GLY A 1 214 ? -6.636 9.430 -19.313 1.00 37.37 193 GLY A C 1
ATOM 1430 O O . GLY A 1 214 ? -7.406 9.935 -20.135 1.00 39.56 193 GLY A O 1
ATOM 1431 N N . LEU A 1 215 ? -6.675 8.140 -19.001 1.00 34.67 194 LEU A N 1
ATOM 1432 C CA . LEU A 1 215 ? -7.701 7.249 -19.518 1.00 32.42 194 LEU A CA 1
ATOM 1433 C C . LEU A 1 215 ? -8.921 7.313 -18.606 1.00 29.10 194 LEU A C 1
ATOM 1434 O O . LEU A 1 215 ? -8.789 7.275 -17.380 1.00 27.67 194 LEU A O 1
ATOM 1439 N N . TYR A 1 216 ? -10.111 7.405 -19.205 1.00 25.93 195 TYR A N 1
ATOM 1440 C CA . TYR A 1 216 ? -11.347 7.554 -18.445 1.00 24.70 195 TYR A CA 1
ATOM 1441 C C . TYR A 1 216 ? -12.43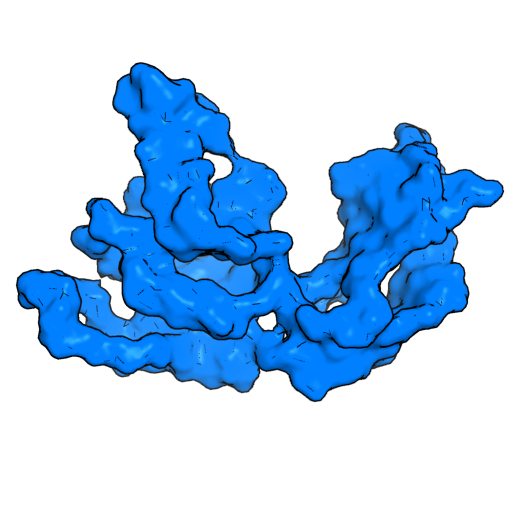2 6.634 -18.985 1.00 24.41 195 TYR A C 1
ATOM 1442 O O . TYR A 1 216 ? -12.439 6.279 -20.169 1.00 29.49 195 TYR A O 1
ATOM 1451 N N . VAL A 1 217 ? -13.348 6.250 -18.094 1.00 23.07 196 VAL A N 1
ATOM 1452 C CA . VAL A 1 217 ? -14.712 5.887 -18.466 1.00 23.16 196 VAL A CA 1
ATOM 1453 C C . VAL A 1 217 ? -15.541 7.153 -18.327 1.00 23.30 196 VAL A C 1
ATOM 1454 O O . VAL A 1 217 ? -15.483 7.823 -17.289 1.00 22.97 196 VAL A O 1
ATOM 1458 N N . HIS A 1 218 ? -16.298 7.509 -19.360 1.00 24.77 197 HIS A N 1
ATOM 1459 C CA . HIS A 1 218 ? -16.964 8.801 -19.282 1.00 26.97 197 HIS A CA 1
ATOM 1460 C C . HIS A 1 218 ? -18.170 8.859 -20.206 1.00 27.36 197 HIS A C 1
ATOM 1461 O O . HIS A 1 218 ? -18.352 8.022 -21.095 1.00 29.30 197 HIS A O 1
ATOM 1468 N N . SER A 1 219 ? -18.995 9.877 -19.972 1.00 28.26 198 SER A N 1
ATOM 1469 C CA . SER A 1 219 ? -20.136 10.157 -20.833 1.00 31.77 198 SER A CA 1
ATOM 1470 C C . SER A 1 219 ? -19.655 10.788 -22.128 1.00 32.15 198 SER A C 1
ATOM 1471 O O . SER A 1 219 ? -18.820 11.698 -22.121 1.00 31.02 198 SER A O 1
ATOM 1474 N N . ALA A 1 220 ? -20.196 10.314 -23.245 1.00 34.63 199 ALA A N 1
ATOM 1475 C CA . ALA A 1 220 ? -19.800 10.792 -24.571 1.00 37.33 199 ALA A CA 1
ATOM 1476 C C . ALA A 1 220 ? -21.038 10.952 -25.445 1.00 40.70 199 ALA A C 1
ATOM 1477 O O . ALA A 1 220 ? -21.250 10.198 -26.401 1.00 41.79 199 ALA A O 1
ATOM 1479 N N . PRO A 1 221 ? -21.876 11.953 -25.150 1.00 42.60 200 PRO A N 1
ATOM 1480 C CA . PRO A 1 221 ? -23.138 12.096 -25.900 1.00 46.42 200 PRO A CA 1
ATOM 1481 C C . PRO A 1 221 ? -22.959 12.345 -27.388 1.00 50.12 200 PRO A C 1
ATOM 1482 O O . PRO A 1 221 ? -23.819 11.938 -28.181 1.00 50.95 200 PRO A O 1
ATOM 1486 N N . TRP A 1 222 ? -21.870 12.997 -27.797 1.00 51.48 201 TRP A N 1
ATOM 1487 C CA . TRP A 1 222 ? -21.601 13.174 -29.219 1.00 52.46 201 TRP A CA 1
ATOM 1488 C C . TRP A 1 222 ? -21.282 11.856 -29.913 1.00 52.50 201 TRP A C 1
ATOM 1489 O O . TRP A 1 222 ? -21.332 11.790 -31.147 1.00 54.91 201 TRP A O 1
ATOM 1500 N N . ALA A 1 223 ? -20.956 10.809 -29.152 1.00 49.41 202 ALA A N 1
ATOM 1501 C CA . ALA A 1 223 ? -20.512 9.535 -29.703 1.00 47.48 202 ALA A CA 1
ATOM 1502 C C . ALA A 1 223 ? -21.598 8.463 -29.674 1.00 49.39 202 ALA A C 1
ATOM 1503 O O . ALA A 1 223 ? -21.289 7.275 -29.812 1.00 49.47 202 ALA A O 1
ATOM 1505 N N . LEU A 1 224 ? -22.856 8.861 -29.492 1.00 47.76 203 LEU A N 1
ATOM 1506 C CA . LEU A 1 224 ? -23.960 7.905 -29.384 1.00 48.72 203 LEU A CA 1
ATOM 1507 C C . LEU A 1 224 ? -24.050 6.908 -30.533 1.00 50.19 203 LEU A C 1
ATOM 1508 O O . LEU A 1 224 ? -24.198 5.706 -30.259 1.00 51.18 203 LEU A O 1
ATOM 1513 N N . PRO A 1 225 ? -23.980 7.311 -31.808 1.00 49.75 204 PRO A N 1
ATOM 1514 C CA . PRO A 1 225 ? -24.199 6.335 -32.892 1.00 49.78 204 PRO A CA 1
ATOM 1515 C C . PRO A 1 225 ? -23.195 5.197 -32.924 1.00 51.36 204 PRO A C 1
ATOM 1516 O O . PRO A 1 225 ? -23.476 4.163 -33.542 1.00 55.34 204 PRO A O 1
ATOM 1520 N N . ALA A 1 226 ? -22.039 5.343 -32.280 1.00 48.10 205 ALA A N 1
ATOM 1521 C CA . ALA A 1 226 ? -21.019 4.305 -32.311 1.00 44.62 205 ALA A CA 1
ATOM 1522 C C . ALA A 1 226 ? -21.141 3.300 -31.175 1.00 42.93 205 ALA A C 1
ATOM 1523 O O . ALA A 1 226 ? -20.579 2.203 -31.279 1.00 44.59 205 ALA A O 1
ATOM 1525 N N . LEU A 1 227 ? -21.861 3.637 -30.105 1.00 41.08 206 LEU A N 1
ATOM 1526 C CA . LEU A 1 227 ? -21.870 2.794 -28.915 1.00 40.68 206 LEU A CA 1
ATOM 1527 C C . LEU A 1 227 ? -22.493 1.434 -29.209 1.00 39.46 206 LEU A C 1
ATOM 1528 O O . LEU A 1 227 ? -23.579 1.339 -29.792 1.00 41.30 206 LEU A O 1
ATOM 1533 N N . GLY A 1 228 ? -21.790 0.378 -28.804 1.00 38.61 207 GLY A N 1
ATOM 1534 C CA . GLY A 1 228 ? -22.193 -0.980 -29.073 1.00 39.28 207 GLY A CA 1
ATOM 1535 C C . 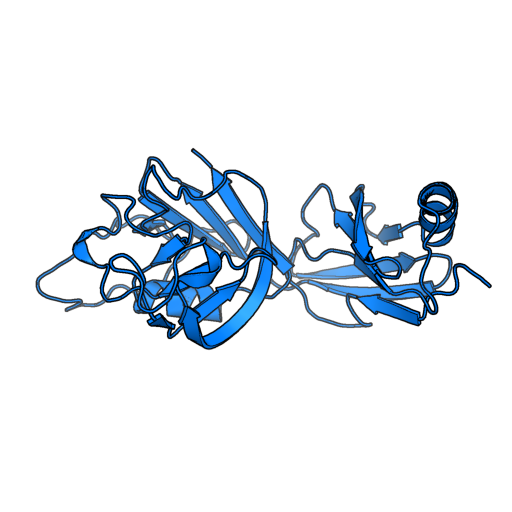GLY A 1 228 ? -21.827 -1.490 -30.447 1.00 41.99 207 GLY A C 1
ATOM 1536 O O . GLY A 1 228 ? -22.128 -2.650 -30.754 1.00 43.56 207 GLY A O 1
ATOM 1537 N N . LEU A 1 229 ? -21.167 -0.675 -31.273 1.00 44.53 208 LEU A N 1
ATOM 1538 C CA . LEU A 1 229 ? -20.962 -1.013 -32.677 1.00 48.51 208 LEU A CA 1
ATOM 1539 C C . LEU A 1 229 ? -19.538 -0.748 -33.148 1.00 51.34 208 LEU A C 1
ATOM 1540 O O . LEU A 1 229 ? -18.963 -1.561 -33.881 1.00 52.55 208 LEU A O 1
ATOM 1545 N N . GLU A 1 230 ? -18.967 0.391 -32.761 1.00 50.94 209 GLU A N 1
ATOM 1546 C CA . GLU A 1 230 ? -17.689 0.822 -33.307 1.00 52.41 209 GLU A CA 1
ATOM 1547 C C . GLU A 1 230 ? -16.852 1.489 -32.226 1.00 49.02 209 GLU A C 1
ATOM 1548 O O . GLU A 1 230 ? -17.377 2.163 -31.338 1.00 49.00 209 GLU A O 1
ATOM 1554 N N . ASN A 1 231 ? -15.538 1.307 -32.330 1.00 47.22 210 ASN A N 1
ATOM 1555 C CA . ASN A 1 231 ? -14.576 1.899 -31.407 1.00 45.87 210 ASN A CA 1
ATOM 1556 C C . ASN A 1 231 ? -13.999 3.157 -32.052 1.00 45.52 210 ASN A C 1
ATOM 1557 O O . ASN A 1 231 ? -13.170 3.071 -32.965 1.00 46.69 210 ASN A O 1
ATOM 1562 N N . VAL A 1 232 ? -14.445 4.321 -31.578 1.00 45.88 211 VAL A N 1
ATOM 1563 C CA . VAL A 1 232 ? -14.134 5.598 -32.213 1.00 46.45 211 VAL A CA 1
ATOM 1564 C C . VAL A 1 232 ? -13.517 6.612 -31.263 1.00 47.72 211 VAL A C 1
ATOM 1565 O O . VAL A 1 232 ? -13.268 7.749 -31.671 1.00 50.02 211 VAL A O 1
ATOM 1569 N N . SER A 1 233 ? -13.274 6.255 -30.006 1.00 43.73 212 SER A N 1
ATOM 1570 C CA . SER A 1 233 ? -12.674 7.181 -29.055 1.00 41.75 212 SER A CA 1
ATOM 1571 C C . SER A 1 233 ? -11.171 7.294 -29.316 1.00 41.16 212 SER A C 1
ATOM 1572 O O . SER A 1 233 ? -10.634 6.732 -30.274 1.00 41.45 212 SER A O 1
ATOM 1575 N N . HIS A 1 234 ? -10.469 8.017 -28.443 1.00 41.69 213 HIS A N 1
ATOM 1576 C CA . HIS A 1 234 ? -9.016 8.127 -28.497 1.00 43.48 213 HIS A CA 1
ATOM 1577 C C . HIS A 1 234 ? -8.330 7.309 -27.409 1.00 42.88 213 HIS A C 1
ATOM 1578 O O . HIS A 1 234 ? -7.174 7.581 -27.061 1.00 41.81 213 HIS A O 1
ATOM 1585 N N . GLY A 1 235 ? -9.014 6.304 -26.876 1.00 39.89 214 GLY A N 1
ATOM 1586 C CA . GLY A 1 235 ? -8.461 5.466 -25.833 1.00 38.60 214 GLY A CA 1
ATOM 1587 C C . GLY A 1 235 ? -9.466 5.249 -24.724 1.00 37.49 214 GLY A C 1
ATOM 1588 O O . GLY A 1 235 ? -9.531 4.166 -24.135 1.00 38.13 214 GLY A O 1
ATOM 1589 N N . CYS A 1 236 ? -10.263 6.277 -24.444 1.00 35.09 215 CYS A N 1
ATOM 1590 C CA . CYS A 1 236 ? -11.209 6.228 -23.342 1.00 33.82 215 CYS A CA 1
ATOM 1591 C C . CYS A 1 236 ? -12.362 5.276 -23.647 1.00 32.42 215 CYS A C 1
ATOM 1592 O O . CYS A 1 236 ? -12.621 4.911 -24.794 1.00 32.92 215 CYS A O 1
ATOM 1595 N N . ILE A 1 237 ? -13.047 4.869 -22.585 1.00 30.28 216 ILE A N 1
ATOM 1596 C CA . ILE A 1 237 ? -14.225 4.012 -22.675 1.00 29.89 216 ILE A CA 1
ATOM 1597 C C . ILE A 1 237 ? -15.448 4.920 -22.667 1.00 30.00 216 ILE A C 1
ATOM 1598 O O . ILE A 1 237 ? -15.774 5.530 -21.646 1.00 29.98 216 ILE A O 1
ATOM 1603 N N . SER A 1 238 ? -16.125 5.010 -23.810 1.00 30.92 217 SER A N 1
ATOM 1604 C CA . SER A 1 238 ? -17.203 5.968 -24.006 1.00 31.25 217 SER A CA 1
ATOM 1605 C C . SER A 1 238 ? -18.539 5.309 -23.691 1.00 30.75 217 SER A C 1
ATOM 1606 O O . SER A 1 238 ? -18.804 4.195 -24.150 1.00 31.29 217 SER A O 1
ATOM 1609 N N . LEU A 1 239 ? -19.384 6.010 -22.935 1.00 27.75 218 LEU A N 1
ATOM 1610 C CA . LEU A 1 239 ? -20.726 5.548 -22.606 1.00 27.49 218 LEU A CA 1
ATOM 1611 C C . LEU A 1 239 ? -21.730 6.652 -22.907 1.00 29.23 218 LEU A C 1
ATOM 1612 O O . LEU A 1 239 ? -21.370 7.817 -23.087 1.00 31.80 218 LEU A O 1
ATOM 1617 N N . SER A 1 240 ? -23.009 6.275 -22.957 1.00 30.38 219 SER A N 1
ATOM 1618 C CA . SER A 1 240 ? -24.063 7.278 -22.996 1.00 30.49 219 SER A CA 1
ATOM 1619 C C . SER A 1 240 ? -24.069 8.057 -21.683 1.00 31.99 219 SER A C 1
ATOM 1620 O O . SER A 1 240 ? -23.529 7.611 -20.670 1.00 30.63 219 SER A O 1
ATOM 1623 N N . ARG A 1 241 ? -24.695 9.238 -21.700 1.00 32.20 220 ARG A N 1
ATOM 1624 C CA . ARG A 1 241 ? -24.773 10.026 -20.470 1.00 32.40 220 ARG A CA 1
ATOM 1625 C C . ARG A 1 241 ? -25.479 9.254 -19.362 1.00 29.95 220 ARG A C 1
ATOM 1626 O O . ARG A 1 241 ? -25.034 9.262 -18.208 1.00 29.46 220 ARG A O 1
ATOM 1634 N N . GLU A 1 242 ? -26.569 8.564 -19.701 1.00 28.23 221 GLU A N 1
ATOM 1635 C CA . GLU A 1 242 ? -27.351 7.854 -18.694 1.00 27.23 221 GLU A CA 1
ATOM 1636 C C . GLU A 1 242 ? -26.587 6.657 -18.132 1.00 24.05 221 GLU A C 1
ATOM 1637 O O . GLU A 1 242 ? -26.611 6.414 -16.919 1.00 23.29 221 GLU A O 1
ATOM 1643 N N . ASP A 1 243 ? -25.899 5.899 -18.993 1.00 23.69 222 ASP A N 1
ATOM 1644 C CA . ASP A 1 243 ? -25.108 4.772 -18.502 1.00 23.70 222 ASP A CA 1
ATOM 1645 C C . ASP A 1 243 ? -23.910 5.256 -17.694 1.00 22.80 222 ASP A C 1
ATOM 1646 O O . ASP A 1 243 ? -23.590 4.676 -16.647 1.00 20.04 222 ASP A O 1
ATOM 1651 N N . ALA A 1 244 ? -23.249 6.329 -18.155 1.00 22.77 223 ALA A N 1
ATOM 1652 C CA . ALA A 1 244 ? -22.128 6.906 -17.411 1.00 19.88 223 ALA A CA 1
ATOM 1653 C C . ALA A 1 244 ? -22.564 7.424 -16.045 1.00 19.04 223 ALA A C 1
ATOM 1654 O O . ALA A 1 244 ? -21.844 7.256 -15.054 1.00 19.36 223 ALA A O 1
ATOM 1656 N N . GLU A 1 245 ? -23.724 8.085 -15.975 1.00 19.59 224 GLU A N 1
ATOM 1657 C CA . GLU A 1 245 ? -24.192 8.624 -14.703 1.00 19.65 224 GLU A CA 1
ATOM 1658 C C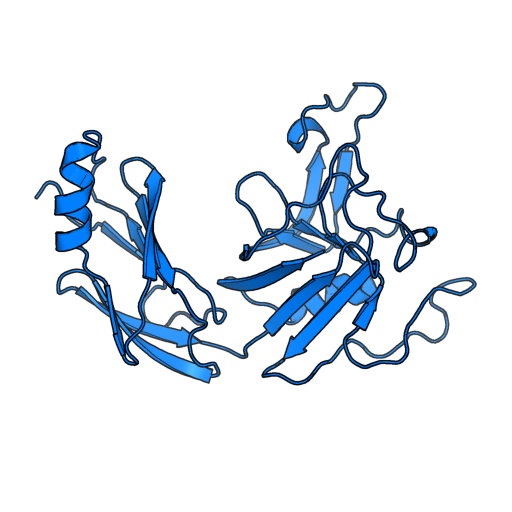 . GLU A 1 245 ? -24.410 7.516 -13.685 1.00 18.19 224 GLU A C 1
ATOM 1659 O O . GLU A 1 245 ? -23.988 7.628 -12.527 1.00 19.22 224 GLU A O 1
ATOM 1665 N N . TRP A 1 246 ? -25.050 6.426 -14.114 1.00 18.12 225 TRP A N 1
ATOM 1666 C CA . TRP A 1 246 ? -25.340 5.306 -13.228 1.00 18.61 225 TRP A CA 1
ATOM 1667 C C . TRP A 1 246 ? -24.055 4.637 -12.754 1.00 17.36 225 TRP A C 1
ATOM 1668 O O . TRP A 1 246 ? -23.879 4.390 -11.557 1.00 18.13 225 TRP A O 1
ATOM 1679 N N . TYR A 1 247 ? -23.127 4.367 -13.672 1.00 17.30 226 TYR A N 1
ATOM 1680 C CA . TYR A 1 247 ? -21.851 3.769 -13.279 1.00 16.24 226 TYR A CA 1
ATOM 1681 C C . TYR A 1 247 ? -21.066 4.691 -12.345 1.00 15.20 226 TYR A C 1
ATOM 1682 O O . TYR A 1 247 ? -20.523 4.251 -11.329 1.00 16.38 226 TYR A O 1
ATOM 1691 N N . TYR A 1 248 ? -20.968 5.973 -12.703 1.00 16.09 227 TYR A N 1
ATOM 1692 C CA . TYR A 1 248 ? -20.287 6.962 -11.869 1.00 15.50 227 TYR A CA 1
ATOM 1693 C C . TYR A 1 248 ? -20.857 6.963 -10.453 1.00 14.56 227 TYR A C 1
ATOM 1694 O O . TYR A 1 248 ? -20.117 6.956 -9.468 1.00 15.50 227 TYR A O 1
ATOM 1703 N N . ASN A 1 249 ? -22.181 6.978 -10.339 1.00 15.09 228 ASN A N 1
ATOM 1704 C CA . ASN A 1 249 ? -22.803 7.027 -9.022 1.00 16.52 228 ASN A CA 1
ATOM 1705 C C . ASN A 1 249 ? -22.607 5.733 -8.243 1.00 16.98 228 ASN A C 1
ATOM 1706 O O . ASN A 1 249 ? -22.636 5.761 -7.007 1.00 19.62 228 ASN A O 1
ATOM 1711 N N . ALA A 1 250 ? -22.413 4.604 -8.937 1.00 15.97 229 ALA A N 1
ATOM 1712 C CA . ALA A 1 250 ? -22.247 3.321 -8.263 1.00 15.95 229 ALA A CA 1
ATOM 1713 C C . ALA A 1 250 ? -20.811 3.056 -7.828 1.00 15.23 229 ALA A C 1
ATOM 1714 O O . ALA A 1 250 ? -20.599 2.401 -6.802 1.00 17.99 229 ALA A O 1
ATOM 1716 N N . VAL A 1 251 ? -19.817 3.538 -8.588 1.00 15.64 230 VAL A N 1
ATOM 1717 C CA . VAL A 1 251 ? -18.437 3.099 -8.427 1.00 15.79 230 VAL A CA 1
ATOM 1718 C C . VAL A 1 251 ? -17.745 3.951 -7.365 1.00 15.34 230 VAL A C 1
ATOM 1719 O O . VAL A 1 251 ? -18.114 5.099 -7.083 1.00 15.67 230 VAL A O 1
ATOM 1723 N N . ASP A 1 252 ? -16.704 3.384 -6.777 1.00 15.40 231 ASP A N 1
ATOM 1724 C CA . ASP A 1 252 ? -15.894 4.091 -5.798 1.00 14.95 231 ASP A CA 1
ATOM 1725 C C . ASP A 1 252 ? -14.440 4.091 -6.234 1.00 15.01 231 ASP A C 1
ATOM 1726 O O . ASP A 1 252 ? -14.002 3.251 -7.026 1.00 15.33 231 ASP A O 1
ATOM 1731 N N . ILE A 1 253 ? -13.682 5.056 -5.704 1.00 15.13 232 ILE A N 1
ATOM 1732 C CA . ILE A 1 253 ? -12.244 5.069 -5.955 1.00 14.46 232 ILE A CA 1
ATOM 1733 C C . ILE A 1 253 ? -11.645 3.793 -5.385 1.00 14.89 232 ILE A C 1
ATOM 1734 O O . ILE A 1 253 ? -11.893 3.425 -4.231 1.00 15.01 232 ILE A O 1
ATOM 1739 N N . GLY A 1 254 ? -10.875 3.092 -6.211 1.00 14.72 233 GLY A N 1
ATOM 1740 C CA . GLY A 1 254 ? -10.320 1.815 -5.843 1.00 15.80 233 GLY A CA 1
ATOM 1741 C C . GLY A 1 254 ? -11.027 0.634 -6.461 1.00 14.96 233 GLY A C 1
ATOM 1742 O O . GLY A 1 254 ? -10.473 -0.455 -6.447 1.00 15.95 233 GLY A O 1
ATOM 1743 N N . ASP A 1 255 ? -12.210 0.816 -7.035 1.00 15.49 234 ASP A N 1
ATOM 1744 C CA . ASP A 1 255 ? -12.882 -0.302 -7.676 1.00 16.09 234 ASP A CA 1
ATOM 1745 C C . ASP A 1 255 ? -12.181 -0.667 -8.988 1.00 15.57 234 ASP A C 1
ATOM 1746 O O . ASP A 1 255 ? -11.540 0.176 -9.615 1.00 16.89 234 ASP A O 1
ATOM 1751 N N . PRO A 1 256 ? -12.261 -1.929 -9.401 1.00 17.58 235 PRO A N 1
ATOM 1752 C CA . PRO A 1 256 ? -11.515 -2.383 -10.575 1.00 16.77 235 PRO A CA 1
ATOM 1753 C C . PRO A 1 256 ? -12.264 -2.174 -11.880 1.00 18.95 235 PRO A C 1
ATOM 1754 O O . PRO A 1 256 ? -13.495 -2.270 -11.967 1.00 18.57 235 PRO A O 1
ATOM 1758 N N . VAL A 1 257 ? -11.477 -1.880 -12.909 1.00 18.24 236 VAL A N 1
ATOM 1759 C CA . VAL A 1 257 ? -11.953 -1.802 -14.285 1.00 19.87 236 VAL A CA 1
ATOM 1760 C C . VAL A 1 257 ? -11.040 -2.679 -15.120 1.00 22.06 236 VAL A C 1
ATOM 1761 O O . VAL A 1 257 ? -9.816 -2.506 -15.097 1.00 25.56 236 VAL A O 1
ATOM 1765 N N . ILE A 1 258 ? -11.625 -3.630 -15.840 1.00 23.40 237 ILE A N 1
ATOM 1766 C CA . ILE A 1 258 ? -10.875 -4.558 -16.667 1.00 26.08 237 ILE A CA 1
ATOM 1767 C C . ILE A 1 258 ? -11.160 -4.235 -18.127 1.00 28.00 237 ILE A C 1
ATOM 1768 O O . ILE A 1 258 ? -12.319 -4.046 -18.515 1.00 28.12 237 ILE A O 1
ATOM 1773 N N . VAL A 1 259 ? -10.104 -4.144 -18.927 1.00 29.25 238 VAL A N 1
ATOM 1774 C CA . VAL A 1 259 ? -10.214 -3.979 -20.369 1.00 31.72 238 VAL A CA 1
ATOM 1775 C C . VAL A 1 259 ? -9.688 -5.250 -21.009 1.00 32.31 238 VAL A C 1
ATOM 1776 O O . VAL A 1 259 ? -8.565 -5.680 -20.718 1.00 31.88 238 VAL A O 1
ATOM 1780 N N . GLN A 1 260 ? -10.497 -5.857 -21.872 1.00 36.34 239 GLN A N 1
ATOM 1781 C CA . GLN A 1 260 ? -10.103 -7.091 -22.534 1.00 39.73 239 GLN A CA 1
ATOM 1782 C C . GLN A 1 260 ? -10.504 -7.042 -23.999 1.00 43.73 239 GLN A C 1
ATOM 1783 O O . GLN A 1 260 ? -11.372 -6.268 -24.411 1.00 40.22 239 GLN A O 1
ATOM 1789 N N . GLU A 1 261 ? -9.843 -7.887 -24.788 1.00 50.79 240 GLU A N 1
ATOM 1790 C CA . GLU A 1 261 ? -10.166 -8.039 -26.201 1.00 51.79 240 GLU A CA 1
ATOM 1791 C C . GLU A 1 261 ? -11.499 -8.767 -26.354 1.00 50.70 240 GLU A C 1
ATOM 1792 O O . GLU A 1 261 ? -12.431 -8.233 -26.949 1.00 52.44 240 GLU A O 1
#

CATH classification: 2.60.40.3710 (+1 more: 2.40.440.10)

InterPro domains:
  IPR005490 L,D-transpeptidase catalytic domain [PF03734] (167-269)
  IPR005490 L,D-transpeptidase catalytic domain [PS52029] (127-270)
  IPR005490 L,D-transpeptidase catalytic domain [cd16913] (157-270)
  IPR038063 L,D-transpeptidase catalytic domain-like [G3DSA:2.40.440.10] (126-271)
  IPR038063 L,D-transpeptidase catalytic domain-like [SSF141523] (167-269)
  IPR041280 Bacterial Ig domain, transpeptidase-associated [PF17964] (37-114)
  IPR050979 Bacterial L,D-transpeptidase [PTHR30582] (4-270)

Sequence (238 aa):
YGFAVASVLPTRGQVVGVAHPVVVTFSSAPITNPANRHAAERAVEVKSTPAMTGKFEWLDNDVVQWVPDRFWPAHSTVELSVGSLSSDFKTGPAVVGVASISQHTFTVSIDGVEEEGPPPPLPAPHHRVHFGEDGVMPASMGRPEYPTPVGSSYTVLSSKERSVIMDSSSVGIPVDDPDGYRLSVDYAVRITSRGLYVHSAPWALPALGLENVSHGCISLSREDAEWYYNAVDIGDPVIVQE

Organism: Mycobacterium tuberculosis (strain ATCC 25618 / H37Rv) (NCBI:txid83332)

Nearest PDB structures (foldseek):
  6d4k-assembly1_A  TM=1.004E+00  e=9.326E-52  Mycobacterium tuberculosis H37Rv
  6d51-assembly1_A  TM=9.983E-01  e=1.109E-48  Mycobacterium tuberculosis H37Rv
  4k73-assembly1_A  TM=9.914E-01  e=3.063E-43  Mycobacterium tuberculosis H37Rv
  4xvo-assembly3_C  TM=9.392E-01  e=1.896E-29  Mycolicibacterium smegmatis MC2 155
  4jmx-assembly1_A  TM=9.444E-01  e=2.083E-28  Mycobacterium tuberculosis

B-factor: mean 34.8, std 17.24, range [13.94, 93.29]

Secondary structure (DSSP, 8-state):
-TT-EEEEESPTT-EE-TT--EEEEESS----GGGHHHHHHHT-EEEES---EEEEEEETTEEEEEESSPPPTT-EEEEEETTEEEEEEE---EEEEEETTTTEEE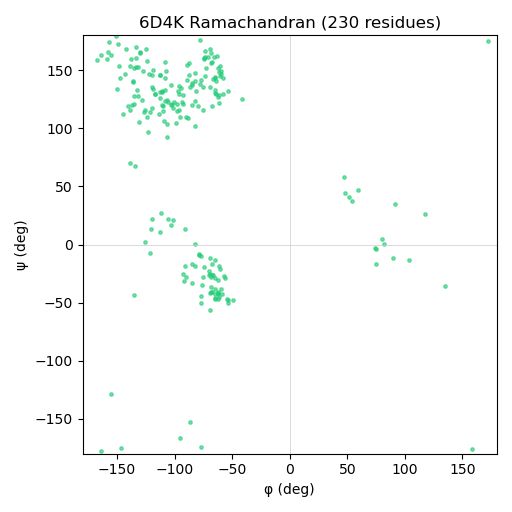EEETTEE--PPPPS-SSS------STTEEE-B-B-TTSPPPPEEEE--EEEEEEEEEGGGGT--TTSTT--EEEEEEEEE-STTS-EEEE-GGGGGGTTT---BSSSEEE-HHHHHHHHHH--TT-EEEEE-

Radius of gyration: 19.51 Å; Cα contacts (8 Å, |Δi|>4): 598; chains: 1; bounding box: 58×36×49 Å

Foldseek 3Di:
DQLAWPDWPPAFAAEFAFFAWIKTFGPDFQPDVVCVVVSCVQFPKAKVVGFQWDWDAPGRGMIITTTPDTHDAQDKMWIGTNNDTGIYHYHWQWEWEAEQVQQWIWTDTNRHTAFDDDDPPPDVDADDDPDHRIFFKAFADPVQGADFDKWFFADKDAQDKDWQVLLPAHCPRPPIHIDGFGIWGATDPSGATETEDCVCRHPTSNYHHDNHHIYGHHRRRVGSSVPHGGSHMYGYDD